Protein AF-A0A553NVB3-F1 (afdb_monomer)

Secondary structure (DSSP, 8-state):
-HHHHHHHHHHHHHTT-HHHHHHHHHTTS--TT---TT--HHHHHHHTT-HHHHHHHHHHHHHTT--TT---TTS--HHHHHHT-GGGGGGHHHHHHTT--TT---TTS--HHHHHHHTT-HHHHHHHTSSTT--TT-B-TTS-BHHHHHHHTT-HHHHHHHHHHHHHHHHHHHHS-SS-----TTTTTTSSS--S---HHHHHHHHHHHTB-TTT--B--TT--EEE-TT--EEETTS-GGG-SB-TTT--BTTTS--EE-HHHHHHHHHH--

Organism: Tigriopus californicus (NCBI:txid6832)

Solvent-accessible surface area (backbone atoms only — not comparable to full-atom values): 15508 Å² total; per-residue (Å²): 114,62,69,60,44,33,40,51,42,38,52,25,48,74,70,65,35,56,69,58,39,51,50,47,40,73,73,64,64,37,54,57,73,42,76,34,98,81,37,20,38,50,40,41,17,57,73,66,67,34,58,76,54,35,52,54,42,51,52,52,30,64,77,66,75,50,75,67,67,57,50,37,98,73,33,46,30,50,60,41,56,28,41,76,34,83,93,38,44,82,48,49,66,61,42,46,76,69,66,39,62,61,65,53,50,33,82,59,39,39,26,28,49,33,46,10,23,57,68,48,35,46,69,46,37,63,56,55,65,61,51,86,81,38,61,75,78,49,50,24,79,84,69,43,28,30,47,54,38,4,54,75,63,68,20,63,71,32,23,50,53,44,52,54,51,51,54,48,52,56,50,58,56,64,75,43,75,88,55,75,74,82,75,55,78,65,68,67,72,71,49,87,82,78,79,79,88,73,58,77,72,54,51,56,57,52,54,52,66,61,37,40,14,82,83,80,73,42,72,45,44,71,91,46,50,33,28,24,41,97,86,65,53,53,37,41,60,83,51,67,61,90,74,43,62,42,41,89,85,82,59,49,50,29,87,82,51,66,66,42,77,31,63,68,60,37,53,47,27,50,64,72,74,102

Structure (mmCIF, N/CA/C/O backbone):
data_AF-A0A553NVB3-F1
#
_entry.id   AF-A0A553NVB3-F1
#
loop_
_atom_site.group_PDB
_atom_site.id
_atom_site.type_symbol
_atom_site.label_atom_id
_atom_site.label_alt_id
_atom_site.label_comp_id
_atom_site.label_asym_id
_atom_site.label_entity_id
_atom_site.label_seq_id
_atom_site.pdbx_PDB_ins_code
_atom_site.Cartn_x
_atom_site.Cartn_y
_atom_site.Cartn_z
_atom_site.occupancy
_atom_site.B_iso_or_equiv
_atom_site.auth_seq_id
_atom_site.auth_comp_id
_atom_site.auth_asym_id
_atom_site.auth_atom_id
_atom_site.pdbx_PDB_model_num
ATOM 1 N N . MET A 1 1 ? 0.791 -5.798 -30.614 1.00 50.16 1 MET A N 1
ATOM 2 C CA . MET A 1 1 ? 2.235 -5.764 -30.282 1.00 50.16 1 MET A CA 1
ATOM 3 C C . MET A 1 1 ? 2.486 -5.313 -28.845 1.00 50.16 1 MET A C 1
ATOM 5 O O . MET A 1 1 ? 3.220 -6.011 -28.168 1.00 50.16 1 MET A O 1
ATOM 9 N N . ALA A 1 2 ? 1.857 -4.238 -28.346 1.00 54.72 2 ALA A N 1
ATOM 10 C CA . ALA A 1 2 ? 2.054 -3.773 -26.961 1.00 54.72 2 ALA A CA 1
ATOM 11 C C . ALA A 1 2 ? 1.660 -4.799 -25.869 1.00 54.72 2 ALA A C 1
ATOM 13 O O . ALA A 1 2 ? 2.363 -4.927 -24.872 1.00 54.72 2 ALA A O 1
ATOM 14 N N . GLU A 1 3 ? 0.596 -5.586 -26.080 1.00 59.25 3 GLU A N 1
ATOM 15 C CA . GLU A 1 3 ? 0.166 -6.626 -25.123 1.00 59.25 3 GLU A CA 1
ATOM 16 C C . GLU A 1 3 ? 1.209 -7.741 -24.915 1.00 59.25 3 GLU A C 1
ATOM 18 O O . GLU A 1 3 ? 1.340 -8.260 -23.812 1.00 59.25 3 GLU A O 1
ATOM 23 N N . ASP A 1 4 ? 1.989 -8.080 -25.948 1.00 77.31 4 ASP A N 1
ATOM 24 C CA . ASP A 1 4 ? 3.033 -9.115 -25.871 1.00 77.31 4 ASP A CA 1
ATOM 25 C C . ASP A 1 4 ? 4.268 -8.622 -25.091 1.00 77.31 4 ASP A C 1
ATOM 27 O O . ASP A 1 4 ? 4.905 -9.387 -24.369 1.00 77.31 4 ASP A O 1
ATOM 31 N N . GLY A 1 5 ? 4.583 -7.324 -25.177 1.00 86.38 5 GLY A N 1
ATOM 32 C CA . GLY A 1 5 ? 5.675 -6.707 -24.416 1.00 86.38 5 GLY A CA 1
ATOM 33 C C . GLY A 1 5 ? 5.400 -6.686 -22.912 1.00 86.38 5 GLY A C 1
ATOM 34 O O . GLY A 1 5 ? 6.244 -7.101 -22.115 1.00 86.38 5 GLY A O 1
ATOM 35 N N . GLN A 1 6 ? 4.189 -6.285 -22.520 1.00 89.31 6 GLN A N 1
ATOM 36 C CA . GLN A 1 6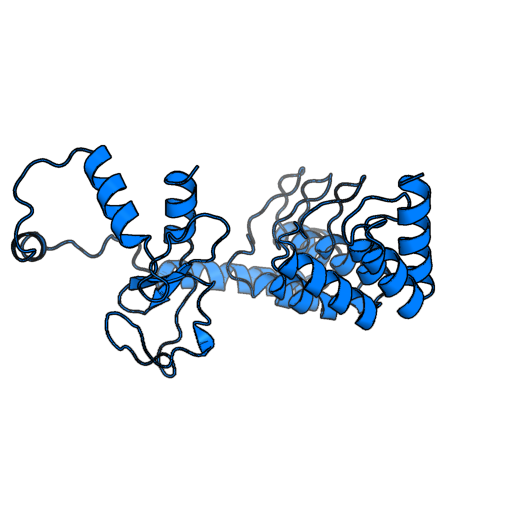 ? 3.809 -6.194 -21.111 1.00 89.31 6 GLN A CA 1
ATOM 37 C C . GLN A 1 6 ? 3.744 -7.574 -20.434 1.00 89.31 6 GLN A C 1
ATOM 39 O O . GLN A 1 6 ? 4.185 -7.732 -19.295 1.00 89.31 6 GLN A O 1
ATOM 44 N N . GLU A 1 7 ? 3.270 -8.591 -21.157 1.00 90.56 7 GLU A N 1
ATOM 45 C CA . GLU A 1 7 ? 3.267 -9.979 -20.688 1.00 90.56 7 GLU A CA 1
ATOM 46 C C . GLU A 1 7 ? 4.698 -10.503 -20.480 1.00 90.56 7 GLU A C 1
ATOM 48 O O . GLU A 1 7 ? 5.017 -11.074 -19.433 1.00 90.56 7 GLU A O 1
ATOM 53 N N . LYS A 1 8 ? 5.603 -10.234 -21.434 1.00 92.75 8 LYS A N 1
ATOM 54 C CA . LYS A 1 8 ? 7.032 -10.570 -21.313 1.00 92.75 8 LYS A CA 1
ATOM 55 C C . LYS A 1 8 ? 7.686 -9.883 -20.119 1.00 92.75 8 LYS A C 1
ATOM 57 O O . LYS A 1 8 ? 8.480 -10.519 -19.421 1.00 92.75 8 LYS A O 1
ATOM 62 N N . LEU A 1 9 ? 7.340 -8.622 -19.856 1.00 94.50 9 LEU A N 1
ATOM 63 C CA . LEU A 1 9 ? 7.810 -7.902 -18.676 1.00 94.50 9 LEU A CA 1
ATOM 64 C C . LEU A 1 9 ? 7.345 -8.602 -17.393 1.00 94.50 9 LEU A C 1
ATOM 66 O O . LEU A 1 9 ? 8.181 -8.936 -16.553 1.00 94.50 9 LEU A O 1
ATOM 70 N N . CYS A 1 10 ? 6.050 -8.895 -17.250 1.00 93.06 10 CYS A N 1
ATOM 71 C CA . CYS A 1 10 ? 5.533 -9.589 -16.068 1.00 93.06 10 CYS A CA 1
ATOM 72 C C . CYS A 1 10 ? 6.169 -10.978 -15.890 1.00 93.06 10 CYS A C 1
ATOM 74 O O . CYS A 1 10 ? 6.595 -11.318 -14.784 1.00 93.06 10 CYS A O 1
ATOM 76 N N . GLN A 1 11 ? 6.352 -11.750 -16.964 1.00 94.38 11 GLN A N 1
ATOM 77 C CA . GLN A 1 11 ? 7.032 -13.045 -16.896 1.00 94.38 11 GLN A CA 1
ATOM 78 C C . GLN A 1 11 ? 8.500 -12.918 -16.453 1.00 94.38 11 GLN A C 1
ATOM 80 O O . GLN A 1 11 ? 8.991 -13.741 -15.673 1.00 94.38 11 GLN A O 1
ATOM 85 N N . ALA A 1 12 ? 9.210 -11.874 -16.897 1.00 95.88 12 ALA A N 1
ATOM 86 C CA . ALA A 1 12 ? 10.571 -11.590 -16.448 1.00 95.88 12 ALA A CA 1
ATOM 87 C C . ALA A 1 12 ? 10.627 -11.305 -14.938 1.00 95.88 12 ALA A C 1
ATOM 89 O O . ALA A 1 12 ? 11.548 -11.768 -14.262 1.00 95.88 12 ALA A O 1
ATOM 90 N N . ILE A 1 13 ? 9.622 -10.613 -14.391 1.00 95.94 13 ILE A N 1
ATOM 91 C CA . ILE A 1 13 ? 9.497 -10.346 -12.949 1.00 95.94 13 ILE A CA 1
ATOM 92 C C . ILE A 1 13 ? 9.254 -11.639 -12.171 1.00 95.94 13 ILE A C 1
ATOM 94 O O . ILE A 1 13 ? 9.942 -11.895 -11.178 1.00 95.94 13 ILE A O 1
ATOM 98 N N . ILE A 1 14 ? 8.332 -12.485 -12.637 1.00 94.94 14 ILE A N 1
ATOM 99 C CA . ILE A 1 14 ? 8.058 -13.799 -12.030 1.00 94.94 14 ILE A CA 1
ATOM 100 C C . ILE A 1 14 ? 9.351 -14.617 -11.952 1.00 94.94 14 ILE A C 1
ATOM 102 O O . ILE A 1 14 ? 9.706 -15.124 -10.883 1.00 94.94 14 ILE A O 1
ATOM 106 N N . ASN A 1 15 ? 10.117 -14.633 -13.045 1.00 94.94 15 ASN A N 1
ATOM 107 C CA . ASN A 1 15 ? 11.401 -15.326 -13.159 1.00 94.94 15 ASN A CA 1
ATOM 108 C C . ASN A 1 15 ? 12.563 -14.610 -12.438 1.00 94.94 15 ASN A C 1
ATOM 110 O O . ASN A 1 15 ? 13.695 -15.084 -12.487 1.00 94.94 15 ASN A O 1
ATOM 114 N N . ASN A 1 16 ? 12.304 -13.480 -11.766 1.00 95.94 16 ASN A N 1
ATOM 115 C CA . ASN A 1 16 ? 13.294 -12.647 -11.076 1.00 95.94 16 ASN A CA 1
ATOM 116 C C . ASN A 1 16 ? 14.458 -12.182 -11.978 1.00 95.94 16 ASN A C 1
ATOM 118 O O . ASN A 1 16 ? 15.586 -11.989 -11.520 1.00 95.94 16 ASN A O 1
ATOM 122 N N . ASN A 1 17 ? 14.197 -12.002 -13.274 1.00 95.88 17 ASN A N 1
ATOM 123 C CA . ASN A 1 17 ? 15.194 -11.588 -14.252 1.00 95.88 17 ASN A CA 1
ATOM 124 C C . ASN A 1 17 ? 15.297 -10.057 -14.304 1.00 95.88 17 ASN A C 1
ATOM 126 O O . ASN A 1 17 ? 14.753 -9.403 -15.192 1.00 95.88 17 ASN A O 1
ATOM 130 N N . TYR A 1 18 ? 16.015 -9.489 -13.333 1.00 93.88 18 TYR A N 1
ATOM 131 C CA . TYR A 1 18 ? 16.209 -8.041 -13.208 1.00 93.88 18 TYR A CA 1
ATOM 132 C C . TYR A 1 18 ? 16.791 -7.393 -14.477 1.00 93.88 18 TYR A C 1
ATOM 134 O O . TYR A 1 18 ? 16.355 -6.313 -14.868 1.00 93.88 18 TYR A O 1
ATOM 142 N N . ALA A 1 19 ? 17.751 -8.050 -15.139 1.00 93.62 19 ALA A N 1
ATOM 143 C CA . ALA A 1 19 ? 18.387 -7.514 -16.343 1.00 93.62 19 ALA A CA 1
ATOM 144 C C . ALA A 1 19 ? 17.389 -7.373 -17.501 1.00 93.62 19 ALA A C 1
ATOM 146 O O . ALA A 1 19 ? 17.358 -6.337 -18.162 1.00 93.62 19 ALA A O 1
ATOM 147 N N . LEU A 1 20 ? 16.537 -8.383 -17.703 1.00 93.38 20 LEU A N 1
ATOM 148 C CA . LEU A 1 20 ? 15.498 -8.339 -18.728 1.00 93.38 20 LEU A CA 1
ATOM 149 C C . LEU A 1 20 ? 14.415 -7.305 -18.397 1.00 93.38 20 LEU A C 1
ATOM 151 O O . LEU A 1 20 ? 14.001 -6.569 -19.283 1.00 93.38 20 LEU A O 1
ATOM 155 N N . VAL A 1 21 ? 14.003 -7.199 -17.129 1.00 94.62 21 VAL A N 1
ATOM 156 C CA . VAL A 1 21 ? 13.056 -6.164 -16.675 1.00 94.62 21 VAL A CA 1
ATOM 157 C C . VAL A 1 21 ? 13.577 -4.765 -16.996 1.00 94.62 21 VAL A C 1
ATOM 159 O O . VAL A 1 21 ? 12.859 -3.957 -17.582 1.00 94.62 21 VAL A O 1
ATOM 162 N N . ARG A 1 22 ? 14.836 -4.490 -16.643 1.00 93.75 22 ARG A N 1
ATOM 163 C CA . ARG A 1 22 ? 15.478 -3.202 -16.902 1.00 93.75 22 ARG A CA 1
ATOM 164 C C . ARG A 1 22 ? 15.546 -2.902 -18.399 1.00 93.75 22 ARG A C 1
ATOM 166 O O . ARG A 1 22 ? 15.126 -1.830 -18.816 1.00 93.75 22 ARG A O 1
ATOM 173 N N . PHE A 1 23 ? 16.008 -3.865 -19.196 1.00 92.81 23 PHE A N 1
ATOM 174 C CA . PHE A 1 23 ? 16.094 -3.722 -20.648 1.00 92.81 23 PHE A CA 1
ATOM 175 C C . PHE A 1 23 ? 14.730 -3.401 -21.280 1.00 92.81 23 PHE A C 1
ATOM 177 O O . PHE A 1 23 ? 14.628 -2.440 -22.034 1.00 92.81 23 PHE A O 1
ATOM 184 N N . LEU A 1 24 ? 13.678 -4.154 -20.929 1.00 91.44 24 LEU A N 1
ATOM 185 C CA . LEU A 1 24 ? 12.329 -3.990 -21.492 1.00 91.44 24 LEU A CA 1
ATOM 186 C C . LEU A 1 24 ? 11.690 -2.627 -21.174 1.00 91.44 24 LEU A C 1
ATOM 188 O O . LEU A 1 24 ? 10.915 -2.109 -21.978 1.00 91.44 24 LEU A O 1
ATOM 192 N N . ILE A 1 25 ? 12.010 -2.035 -20.022 1.00 90.38 25 ILE A N 1
ATOM 193 C CA . ILE A 1 25 ? 11.527 -0.695 -19.665 1.00 90.38 25 ILE A CA 1
ATOM 194 C C . ILE A 1 25 ? 12.388 0.398 -20.315 1.00 90.38 25 ILE A C 1
ATOM 196 O O . ILE A 1 25 ? 11.847 1.393 -20.793 1.00 90.38 25 ILE A O 1
ATOM 200 N N . GLU A 1 26 ? 13.713 0.226 -20.386 1.00 88.00 26 GLU A N 1
ATOM 201 C CA . GLU A 1 26 ? 14.629 1.207 -20.995 1.00 88.00 26 GLU A CA 1
ATOM 202 C C . GLU A 1 26 ? 14.380 1.401 -22.497 1.00 88.00 26 GLU A C 1
ATOM 204 O O . GLU A 1 26 ? 14.473 2.527 -22.988 1.00 88.00 26 GLU A O 1
ATOM 209 N N . VAL A 1 27 ? 13.981 0.346 -23.220 1.00 87.06 27 VAL A N 1
ATOM 210 C CA . VAL A 1 27 ? 13.554 0.459 -24.629 1.00 87.06 27 VAL A CA 1
ATOM 211 C C . VAL A 1 27 ? 12.200 1.173 -24.799 1.00 87.06 27 VAL A C 1
ATOM 213 O O . VAL A 1 27 ? 11.747 1.366 -25.923 1.00 87.06 27 VAL A O 1
ATOM 216 N N . LYS A 1 28 ? 11.567 1.607 -23.694 1.00 75.69 28 LYS A N 1
ATOM 217 C CA . LYS A 1 28 ? 10.269 2.306 -23.614 1.00 75.69 28 LYS A CA 1
ATOM 218 C C . LYS A 1 28 ? 9.089 1.557 -24.239 1.00 75.69 28 LYS A C 1
ATOM 220 O O . LYS A 1 28 ? 8.056 2.159 -24.522 1.00 75.69 28 LYS A O 1
ATOM 225 N N . GLU A 1 29 ? 9.209 0.247 -24.421 1.00 78.19 29 GLU A N 1
ATOM 226 C CA . GLU A 1 29 ? 8.123 -0.588 -24.945 1.00 78.19 29 GLU A CA 1
ATOM 227 C C . GLU A 1 29 ? 7.124 -1.002 -23.855 1.00 78.19 29 GLU A C 1
ATOM 229 O O . GLU A 1 29 ? 5.981 -1.332 -24.167 1.00 78.19 29 GLU A O 1
ATOM 234 N N . CYS A 1 30 ? 7.537 -0.975 -22.583 1.00 85.44 30 CYS A N 1
ATOM 235 C CA . CYS A 1 30 ? 6.737 -1.438 -21.449 1.00 85.44 30 CYS A CA 1
ATOM 236 C C . CYS A 1 30 ? 6.647 -0.380 -20.338 1.00 85.44 30 CYS A C 1
ATOM 238 O O . CYS A 1 30 ? 7.590 0.374 -20.098 1.00 85.44 30 CYS A O 1
ATOM 240 N N . SER A 1 31 ? 5.524 -0.360 -19.616 1.00 88.50 31 SER A N 1
ATOM 241 C CA . SER A 1 31 ? 5.282 0.557 -18.488 1.00 88.50 31 SER A CA 1
ATOM 242 C C . SER A 1 31 ? 5.339 -0.194 -17.156 1.00 88.50 31 SER A C 1
ATOM 244 O O . SER A 1 31 ? 4.791 -1.292 -17.088 1.00 88.50 31 SER A O 1
ATOM 246 N N . PRO A 1 32 ? 5.899 0.365 -16.064 1.00 86.06 32 PRO A N 1
ATOM 247 C CA . PRO A 1 32 ? 5.912 -0.297 -14.753 1.00 86.06 32 PRO A CA 1
ATOM 248 C C . PRO A 1 32 ? 4.504 -0.546 -14.177 1.00 86.06 32 PRO A C 1
ATOM 250 O O . PRO A 1 32 ? 4.330 -1.433 -13.345 1.00 86.06 32 PRO A O 1
ATOM 253 N N . ILE A 1 33 ? 3.494 0.193 -14.647 1.00 86.88 33 ILE A N 1
ATOM 254 C CA . ILE A 1 33 ? 2.085 0.071 -14.231 1.00 86.88 33 ILE A CA 1
ATOM 255 C C . ILE A 1 33 ? 1.163 -0.402 -15.363 1.00 86.88 33 ILE A C 1
ATOM 257 O O . ILE A 1 33 ? -0.045 -0.480 -15.182 1.00 86.88 33 ILE A O 1
ATOM 261 N N . GLY A 1 34 ? 1.709 -0.727 -16.539 1.00 87.00 34 GLY A N 1
ATOM 262 C CA . GLY A 1 34 ? 0.898 -1.157 -17.679 1.00 87.00 34 GLY A CA 1
ATOM 263 C C . GLY A 1 34 ? 0.125 -2.452 -17.375 1.00 87.00 34 GLY A C 1
ATOM 264 O O . GLY A 1 34 ? 0.713 -3.383 -16.814 1.00 87.00 34 GLY A O 1
ATOM 265 N N . PRO A 1 35 ? -1.167 -2.551 -17.729 1.00 84.25 35 PRO A N 1
ATOM 266 C CA . PRO A 1 35 ? -1.957 -3.748 -17.462 1.00 84.25 35 PRO A CA 1
ATOM 267 C C . PRO A 1 35 ? -1.501 -4.929 -18.334 1.00 84.25 35 PRO A C 1
ATOM 269 O O . PRO A 1 35 ? -1.218 -4.767 -19.519 1.00 84.25 35 PRO A O 1
ATOM 272 N N . SER A 1 36 ? -1.469 -6.130 -17.753 1.00 86.06 36 SER A N 1
ATOM 273 C CA . SER A 1 36 ? -1.289 -7.408 -18.459 1.00 86.06 36 SER A CA 1
ATOM 274 C C . SER A 1 36 ? -2.288 -8.439 -17.935 1.00 86.06 36 SER A C 1
ATOM 276 O O . SER A 1 36 ? -2.969 -8.190 -16.935 1.00 86.06 36 SER A O 1
ATOM 278 N N . LYS A 1 37 ? -2.347 -9.625 -18.553 1.00 83.75 37 LYS A N 1
ATOM 279 C CA . LYS A 1 37 ? -3.181 -10.727 -18.041 1.00 83.75 37 LYS A CA 1
ATOM 280 C C . LYS A 1 37 ? -2.706 -11.221 -16.672 1.00 83.75 37 LYS A C 1
ATOM 282 O O . LYS A 1 37 ? -3.505 -11.747 -15.906 1.00 83.75 37 LYS A O 1
ATOM 287 N N . LEU A 1 38 ? -1.427 -11.016 -16.357 1.00 82.94 38 LEU A N 1
ATOM 288 C CA . LEU A 1 38 ? -0.807 -11.354 -15.074 1.00 82.94 38 LEU A CA 1
ATOM 289 C C . LEU A 1 38 ? -0.954 -10.242 -14.017 1.00 82.94 38 LEU A C 1
ATOM 291 O O . LEU A 1 38 ? -0.468 -10.400 -12.900 1.00 82.94 38 LEU A O 1
ATOM 295 N N . GLY A 1 39 ? -1.595 -9.117 -14.356 1.00 84.38 39 GLY A N 1
ATOM 296 C CA . GLY A 1 39 ? -1.645 -7.900 -13.541 1.00 84.38 39 GLY A CA 1
ATOM 297 C C . GLY A 1 39 ? -0.606 -6.858 -13.969 1.00 84.38 39 GLY A C 1
ATOM 298 O O . GLY A 1 39 ? 0.087 -7.019 -14.975 1.00 84.38 39 GLY A O 1
ATOM 299 N N . THR A 1 40 ? -0.500 -5.750 -13.239 1.00 88.75 40 THR A N 1
ATOM 300 C CA . THR A 1 40 ? 0.539 -4.740 -13.508 1.00 88.75 40 THR A CA 1
ATOM 301 C C . THR A 1 40 ? 1.917 -5.245 -13.045 1.00 88.75 40 THR A C 1
ATOM 303 O O . THR A 1 40 ? 1.991 -6.021 -12.090 1.00 88.75 40 THR A O 1
ATOM 306 N N . PRO A 1 41 ? 3.037 -4.824 -13.658 1.00 91.38 41 PRO A N 1
ATOM 307 C CA . PRO A 1 41 ? 4.373 -5.264 -13.250 1.00 91.38 41 PRO A CA 1
ATOM 308 C C . PRO A 1 41 ? 4.670 -5.026 -11.768 1.00 91.38 41 PRO A C 1
ATOM 310 O O . PRO A 1 41 ? 5.263 -5.886 -11.117 1.00 91.38 41 PRO A O 1
ATOM 313 N N . VAL A 1 42 ? 4.214 -3.900 -11.207 1.00 92.06 42 VAL A N 1
ATOM 314 C CA . VAL A 1 42 ? 4.347 -3.629 -9.766 1.00 92.06 42 VAL A CA 1
ATOM 315 C C . VAL A 1 42 ? 3.505 -4.602 -8.939 1.00 92.06 42 VAL A C 1
ATOM 317 O O . VAL A 1 42 ? 4.030 -5.176 -7.984 1.00 92.06 42 VAL A O 1
ATOM 320 N N . ASN A 1 43 ? 2.257 -4.882 -9.339 1.00 89.88 43 ASN A N 1
ATOM 321 C CA . ASN A 1 43 ? 1.424 -5.905 -8.696 1.00 89.88 43 ASN A CA 1
ATOM 322 C C . ASN A 1 43 ? 2.119 -7.276 -8.713 1.00 89.88 43 ASN A C 1
ATOM 324 O O . ASN A 1 43 ? 2.194 -7.943 -7.680 1.00 89.88 43 ASN A O 1
ATOM 328 N N . VAL A 1 44 ? 2.693 -7.679 -9.851 1.00 91.25 44 VAL A N 1
ATOM 329 C CA . VAL A 1 44 ? 3.422 -8.948 -9.998 1.00 91.25 44 VAL A CA 1
ATOM 330 C C . VAL A 1 44 ? 4.674 -8.979 -9.118 1.00 91.25 44 VAL A C 1
ATOM 332 O O . VAL A 1 44 ? 4.937 -9.996 -8.468 1.00 91.25 44 VAL A O 1
ATOM 335 N N . ALA A 1 45 ? 5.427 -7.878 -9.043 1.00 93.00 45 ALA A N 1
ATOM 336 C CA . ALA A 1 45 ? 6.610 -7.766 -8.192 1.00 93.00 45 ALA A CA 1
ATOM 337 C C . ALA A 1 45 ? 6.253 -7.883 -6.702 1.00 93.00 45 ALA A C 1
ATOM 339 O O . ALA A 1 45 ? 6.926 -8.618 -5.974 1.00 93.00 45 ALA A O 1
ATOM 340 N N . CYS A 1 46 ? 5.165 -7.238 -6.267 1.00 91.12 46 CYS A N 1
ATOM 341 C CA . CYS A 1 46 ? 4.593 -7.389 -4.929 1.00 91.12 46 CYS A CA 1
ATOM 342 C C . CYS A 1 46 ? 4.158 -8.839 -4.677 1.00 91.12 46 CYS A C 1
ATOM 344 O O . CYS A 1 46 ? 4.589 -9.461 -3.705 1.00 91.12 46 CYS A O 1
ATOM 346 N N . ALA A 1 47 ? 3.374 -9.421 -5.589 1.00 89.19 47 ALA A N 1
ATOM 347 C CA . ALA A 1 47 ? 2.857 -10.782 -5.485 1.00 89.19 47 ALA A CA 1
ATOM 348 C C . ALA A 1 47 ? 3.959 -11.856 -5.429 1.00 89.19 47 ALA A C 1
ATOM 350 O O . ALA A 1 47 ? 3.741 -12.912 -4.840 1.00 89.19 47 ALA A O 1
ATOM 351 N N . HIS A 1 48 ? 5.152 -11.590 -5.962 1.00 89.19 48 HIS A N 1
ATOM 352 C CA . HIS A 1 48 ? 6.289 -12.520 -5.934 1.00 89.19 48 HIS A CA 1
ATOM 353 C C . HIS A 1 48 ? 7.418 -12.090 -4.980 1.00 89.19 48 HIS A C 1
ATOM 355 O O . HIS A 1 48 ? 8.477 -12.720 -4.964 1.00 89.19 48 HIS A O 1
ATOM 361 N N . GLY A 1 49 ? 7.227 -11.019 -4.198 1.00 87.62 49 GLY A N 1
ATOM 362 C CA . GLY A 1 49 ? 8.220 -10.524 -3.237 1.00 87.62 49 GLY A CA 1
ATOM 363 C C . GLY A 1 49 ? 9.550 -10.106 -3.878 1.00 87.62 49 GLY A C 1
ATOM 364 O O . GLY A 1 49 ? 10.613 -10.247 -3.272 1.00 87.62 49 GLY A O 1
ATOM 365 N N . ARG A 1 50 ? 9.531 -9.634 -5.130 1.00 92.12 50 ARG A N 1
ATOM 366 C CA . ARG A 1 50 ? 10.742 -9.322 -5.908 1.00 92.12 50 ARG A CA 1
ATOM 367 C C . ARG A 1 50 ? 11.292 -7.946 -5.553 1.00 92.12 50 ARG A C 1
ATOM 369 O O . ARG A 1 50 ? 11.252 -7.038 -6.368 1.00 92.12 50 ARG A O 1
ATOM 376 N N . ILE A 1 51 ? 11.840 -7.788 -4.351 1.00 88.88 51 ILE A N 1
ATOM 377 C CA . ILE A 1 51 ? 12.190 -6.472 -3.788 1.00 88.88 51 ILE A CA 1
ATOM 378 C C . ILE A 1 51 ? 13.125 -5.616 -4.648 1.00 88.88 51 ILE A C 1
ATOM 380 O O . ILE A 1 51 ? 12.891 -4.424 -4.805 1.00 88.88 51 ILE A O 1
ATOM 384 N N . ARG A 1 52 ? 14.163 -6.212 -5.252 1.00 89.88 52 ARG A N 1
ATOM 385 C CA . ARG A 1 52 ? 15.102 -5.468 -6.114 1.00 89.88 52 ARG A CA 1
ATOM 386 C C . ARG A 1 52 ? 14.405 -4.905 -7.348 1.00 89.88 52 ARG A C 1
ATOM 388 O O . ARG A 1 52 ? 14.704 -3.795 -7.768 1.00 89.88 52 ARG A O 1
ATOM 395 N N . ILE A 1 53 ? 13.490 -5.687 -7.915 1.00 93.00 53 ILE A N 1
ATOM 396 C CA . ILE A 1 53 ? 12.679 -5.280 -9.058 1.00 93.00 53 ILE A CA 1
ATOM 397 C C . ILE A 1 53 ? 11.626 -4.268 -8.605 1.00 93.00 53 ILE A C 1
ATOM 399 O O . ILE A 1 53 ? 11.496 -3.228 -9.232 1.00 93.00 53 ILE A O 1
ATOM 403 N N . LEU A 1 54 ? 10.931 -4.530 -7.497 1.00 92.56 54 LEU A N 1
ATOM 404 C CA . LEU A 1 54 ? 9.922 -3.638 -6.937 1.00 92.56 54 LEU A CA 1
ATOM 405 C C . LEU A 1 54 ? 10.494 -2.241 -6.693 1.00 92.56 54 LEU A C 1
ATOM 407 O O . LEU A 1 54 ? 9.925 -1.281 -7.186 1.00 92.56 54 LEU A O 1
ATOM 411 N N . ASN A 1 55 ? 11.639 -2.127 -6.015 1.00 88.38 55 ASN A N 1
ATOM 412 C CA . ASN A 1 55 ? 12.276 -0.831 -5.767 1.00 88.38 55 ASN A CA 1
ATOM 413 C C . ASN A 1 55 ? 12.581 -0.092 -7.072 1.00 88.38 55 ASN A C 1
ATOM 415 O O . ASN A 1 55 ? 12.221 1.068 -7.203 1.00 88.38 55 ASN A O 1
ATOM 419 N N . TYR A 1 56 ? 13.138 -0.785 -8.066 1.00 90.31 56 TYR A N 1
ATOM 420 C CA . TYR A 1 56 ? 13.385 -0.191 -9.378 1.00 90.31 56 TYR A CA 1
ATOM 421 C C . TYR A 1 56 ? 12.096 0.313 -10.053 1.00 90.31 56 TYR A C 1
ATOM 423 O O . TYR A 1 56 ? 12.078 1.411 -10.603 1.00 90.31 56 TYR A O 1
ATOM 431 N N . LEU A 1 57 ? 11.003 -0.454 -9.990 1.00 91.88 57 LEU A N 1
ATOM 432 C CA . LEU A 1 57 ? 9.711 -0.036 -10.545 1.00 91.88 57 LEU A CA 1
ATOM 433 C C . LEU A 1 57 ? 9.115 1.156 -9.780 1.00 91.88 57 LEU A C 1
ATOM 435 O O . LEU A 1 57 ? 8.577 2.064 -10.406 1.00 91.88 57 LEU A O 1
ATOM 439 N N . LEU A 1 58 ? 9.224 1.171 -8.450 1.00 86.25 58 LEU A N 1
ATOM 440 C CA . LEU A 1 58 ? 8.739 2.260 -7.599 1.00 86.25 58 LEU A CA 1
ATOM 441 C C . LEU A 1 58 ? 9.505 3.568 -7.839 1.00 86.25 58 LEU A C 1
ATOM 443 O O . LEU A 1 58 ? 8.887 4.630 -7.913 1.00 86.25 58 LEU A O 1
ATOM 447 N N . ASP A 1 59 ? 10.823 3.491 -8.025 1.00 87.06 59 ASP A N 1
ATOM 448 C CA . ASP A 1 59 ? 11.654 4.650 -8.365 1.00 87.06 59 ASP A CA 1
ATOM 449 C C . ASP A 1 59 ? 11.228 5.233 -9.724 1.00 87.06 59 ASP A C 1
ATOM 451 O O . ASP A 1 59 ? 11.023 6.438 -9.864 1.00 87.06 59 ASP A O 1
ATOM 455 N N . LEU A 1 60 ? 10.997 4.375 -10.725 1.00 86.25 60 LEU A N 1
ATOM 456 C CA . LEU A 1 60 ? 10.491 4.802 -12.032 1.00 86.25 60 LEU A CA 1
ATOM 457 C C . LEU A 1 60 ? 9.100 5.437 -11.960 1.00 86.25 60 LEU A C 1
ATOM 459 O O . LEU A 1 60 ? 8.828 6.382 -12.699 1.00 86.25 60 LEU A O 1
ATOM 463 N N . ILE A 1 61 ? 8.217 4.919 -11.105 1.00 85.00 61 ILE A N 1
ATOM 464 C CA . ILE A 1 61 ? 6.878 5.477 -10.895 1.00 85.00 61 ILE A CA 1
ATOM 465 C C . ILE A 1 61 ? 6.974 6.888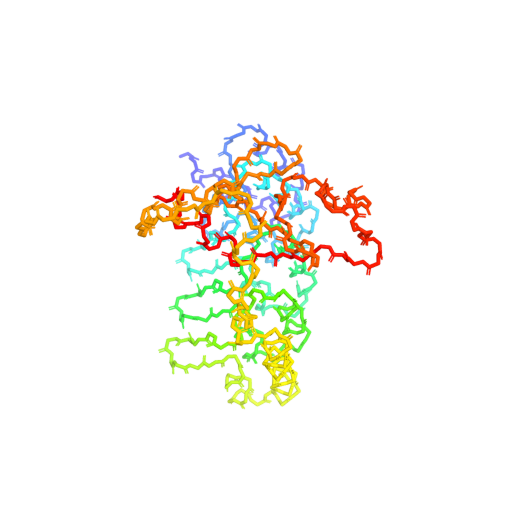 -10.325 1.00 85.00 61 ILE A C 1
ATOM 467 O O . ILE A 1 61 ? 6.353 7.799 -10.870 1.00 85.00 61 ILE A O 1
ATOM 471 N N . ALA A 1 62 ? 7.793 7.075 -9.288 1.00 79.69 62 ALA A N 1
ATOM 472 C CA . ALA A 1 62 ? 8.000 8.375 -8.663 1.00 79.69 62 ALA A CA 1
ATOM 473 C C . ALA A 1 62 ? 8.598 9.391 -9.652 1.00 79.69 62 ALA A C 1
ATOM 475 O O . ALA A 1 62 ? 8.085 10.501 -9.784 1.00 79.69 62 ALA A O 1
ATOM 476 N N . HIS A 1 63 ? 9.630 8.999 -10.407 1.00 80.12 63 HIS A N 1
ATOM 477 C CA . HIS A 1 63 ? 10.305 9.889 -11.358 1.00 80.12 63 HIS A CA 1
ATOM 478 C C . HIS A 1 63 ? 9.458 10.277 -12.574 1.00 80.12 63 HIS A C 1
ATOM 480 O O . HIS A 1 63 ? 9.656 11.357 -13.123 1.00 80.12 63 HIS A O 1
ATOM 486 N N . ASN A 1 64 ? 8.529 9.419 -13.002 1.00 74.06 64 ASN A N 1
ATOM 487 C CA . ASN A 1 64 ? 7.666 9.680 -14.158 1.00 74.06 64 ASN A CA 1
ATOM 488 C C . ASN A 1 64 ? 6.248 10.128 -13.760 1.00 74.06 64 ASN A C 1
ATOM 490 O O . ASN A 1 64 ? 5.355 10.121 -14.606 1.00 74.06 64 ASN A O 1
ATOM 494 N N . SER A 1 65 ? 6.029 10.478 -12.485 1.00 74.19 65 SER A N 1
ATOM 495 C CA . SER A 1 65 ? 4.729 10.906 -11.942 1.00 74.19 65 SER A CA 1
ATOM 496 C C . SER A 1 65 ? 3.582 9.939 -12.272 1.00 74.19 65 SER A C 1
ATOM 498 O O . SER A 1 65 ? 2.461 10.346 -12.575 1.00 74.19 65 SER A O 1
ATOM 500 N N . LEU A 1 66 ? 3.873 8.637 -12.240 1.00 80.00 66 LEU A N 1
ATOM 501 C CA . LEU A 1 66 ? 2.896 7.588 -12.510 1.00 80.00 66 LEU A CA 1
ATOM 502 C C . LEU A 1 66 ? 2.061 7.301 -11.256 1.00 80.00 66 LEU A C 1
ATOM 504 O O . LEU A 1 66 ? 2.543 7.397 -10.130 1.00 80.00 66 LEU A O 1
ATOM 508 N N . ASN A 1 67 ? 0.803 6.906 -11.448 1.00 80.38 67 ASN A N 1
ATOM 509 C CA . ASN A 1 67 ? -0.097 6.613 -10.337 1.00 80.38 67 ASN A CA 1
ATOM 510 C C . ASN A 1 67 ? 0.041 5.149 -9.874 1.00 80.38 67 ASN A C 1
ATOM 512 O O . ASN A 1 67 ? -0.435 4.238 -10.552 1.00 80.38 67 ASN A O 1
ATOM 516 N N . ILE A 1 68 ? 0.649 4.926 -8.703 1.00 83.62 68 ILE A N 1
ATOM 517 C CA . ILE A 1 68 ? 0.789 3.600 -8.065 1.00 83.62 68 ILE A CA 1
ATOM 518 C C . ILE A 1 68 ? -0.553 2.984 -7.633 1.00 83.62 68 ILE A C 1
ATOM 520 O O . ILE A 1 68 ? -0.658 1.768 -7.483 1.00 83.62 68 ILE A O 1
ATOM 524 N N . ASN A 1 69 ? -1.589 3.808 -7.464 1.00 83.69 69 ASN A N 1
ATOM 525 C CA . ASN A 1 69 ? -2.911 3.385 -6.998 1.00 83.69 69 ASN A CA 1
ATOM 526 C C . ASN A 1 69 ? -3.797 2.842 -8.120 1.00 83.69 69 ASN A C 1
ATOM 528 O O . ASN A 1 69 ? -4.972 2.559 -7.891 1.00 83.69 69 ASN A O 1
ATOM 532 N N . GLN A 1 70 ? -3.254 2.689 -9.332 1.00 77.56 70 GLN A N 1
ATOM 533 C CA . GLN A 1 70 ? -3.952 1.975 -10.388 1.00 77.56 70 GLN A CA 1
ATOM 534 C C . GLN A 1 70 ? -4.262 0.550 -9.939 1.00 77.56 70 GLN A C 1
ATOM 536 O O . GLN A 1 70 ? -3.399 -0.195 -9.469 1.00 77.56 70 GLN A O 1
ATOM 541 N N . VAL A 1 71 ? -5.526 0.192 -10.099 1.00 79.12 71 VAL A N 1
ATOM 542 C CA . VAL A 1 71 ? -6.028 -1.135 -9.797 1.00 79.12 71 VAL A CA 1
ATOM 543 C C . VAL A 1 71 ? -6.003 -2.007 -11.047 1.00 79.12 71 VAL A C 1
ATOM 545 O O . VAL A 1 71 ? -6.091 -1.508 -12.170 1.00 79.12 71 VAL A O 1
ATOM 548 N N . ASP A 1 72 ? -5.848 -3.314 -10.860 1.00 75.19 72 ASP A N 1
ATOM 549 C CA . ASP A 1 72 ? -5.953 -4.267 -11.961 1.00 75.19 72 ASP A CA 1
ATOM 550 C C . ASP A 1 72 ? -7.410 -4.475 -12.413 1.00 75.19 72 ASP A C 1
ATOM 552 O O . ASP A 1 72 ? -8.337 -3.805 -11.952 1.00 75.19 72 ASP A O 1
ATOM 556 N N . LEU A 1 73 ? -7.620 -5.417 -13.340 1.00 71.75 73 LEU A N 1
ATOM 557 C CA . LEU A 1 73 ? -8.953 -5.735 -13.851 1.00 71.75 73 LEU A CA 1
ATOM 558 C C . LEU A 1 73 ? -9.920 -6.128 -12.728 1.00 71.75 73 LEU A C 1
ATOM 560 O O . LEU A 1 73 ? -11.097 -5.807 -12.828 1.00 71.75 73 LEU A O 1
ATOM 564 N N . GLU A 1 74 ? -9.436 -6.738 -11.644 1.00 71.25 74 GLU A N 1
ATOM 565 C CA . GLU A 1 74 ? -10.212 -7.148 -10.470 1.00 71.25 74 GLU A CA 1
ATOM 566 C C . GLU A 1 74 ? -10.355 -6.028 -9.420 1.00 71.25 74 GLU A C 1
ATOM 568 O O . GLU A 1 74 ? -10.713 -6.290 -8.274 1.00 71.25 74 GLU A O 1
ATOM 573 N N . HIS A 1 75 ? -10.080 -4.775 -9.801 1.00 82.94 75 HIS A N 1
ATOM 574 C CA . HIS A 1 75 ? -9.952 -3.612 -8.917 1.00 82.94 75 HIS A CA 1
ATOM 575 C C . HIS A 1 75 ? -8.994 -3.833 -7.734 1.00 82.94 75 HIS A C 1
ATOM 577 O O . HIS A 1 75 ? -9.136 -3.232 -6.673 1.00 82.94 75 HIS A O 1
ATOM 583 N N . THR A 1 76 ? -7.969 -4.664 -7.910 1.00 83.88 76 THR A N 1
ATOM 584 C CA . THR A 1 76 ? -7.004 -4.953 -6.851 1.00 83.88 76 THR A CA 1
ATOM 585 C C . THR A 1 76 ? -5.765 -4.065 -6.995 1.00 83.88 76 THR A C 1
ATOM 587 O O . THR A 1 76 ? -5.131 -3.992 -8.050 1.00 83.88 76 THR A O 1
ATOM 590 N N . SER A 1 77 ? -5.401 -3.380 -5.909 1.00 88.81 77 SER A N 1
ATOM 591 C CA . SER A 1 77 ? -4.196 -2.537 -5.826 1.00 88.81 77 SER A CA 1
ATOM 592 C C . SER A 1 77 ? -2.988 -3.316 -5.290 1.00 88.81 77 SER A C 1
ATOM 594 O O . SER A 1 77 ? -3.131 -4.391 -4.697 1.00 88.81 77 SER A O 1
ATOM 596 N N . CYS A 1 78 ? -1.787 -2.738 -5.405 1.00 89.12 78 CYS A N 1
ATOM 597 C CA . CYS A 1 78 ? -0.574 -3.280 -4.781 1.00 89.12 78 CYS A CA 1
ATOM 598 C C . CYS A 1 78 ? -0.750 -3.552 -3.278 1.00 89.12 78 CYS A C 1
ATOM 600 O O . CYS A 1 78 ? -0.332 -4.603 -2.786 1.00 89.12 78 CYS A O 1
ATOM 602 N N . LEU A 1 79 ? -1.380 -2.621 -2.548 1.00 92.75 79 LEU A N 1
ATOM 603 C CA . LEU A 1 79 ? -1.598 -2.762 -1.108 1.00 92.75 79 LEU A CA 1
ATOM 604 C C . LEU A 1 79 ? -2.562 -3.908 -0.793 1.00 92.75 79 LEU A C 1
ATOM 606 O O . LEU A 1 79 ? -2.282 -4.681 0.123 1.00 92.75 79 LEU A O 1
ATOM 610 N N . HIS A 1 80 ? -3.629 -4.088 -1.577 1.00 92.81 80 HIS A N 1
ATOM 611 C CA . HIS A 1 80 ? -4.516 -5.243 -1.428 1.00 92.81 80 HIS A CA 1
ATOM 612 C C . HIS A 1 80 ? -3.749 -6.565 -1.586 1.00 92.81 80 HIS A C 1
ATOM 614 O O . HIS A 1 80 ? -3.827 -7.428 -0.711 1.00 92.81 80 HIS A O 1
ATOM 620 N N . LEU A 1 81 ? -2.936 -6.703 -2.642 1.00 90.56 81 LEU A N 1
ATOM 621 C CA . LEU A 1 81 ? -2.157 -7.923 -2.903 1.00 90.56 81 LEU A CA 1
ATOM 622 C C . LEU A 1 81 ? -1.189 -8.268 -1.773 1.00 90.56 81 LEU A C 1
ATOM 624 O O . LEU A 1 81 ? -1.039 -9.437 -1.408 1.00 90.56 81 LEU A O 1
ATOM 628 N N . VAL A 1 82 ? -0.529 -7.258 -1.209 1.00 92.00 82 VAL A N 1
ATOM 629 C CA . VAL A 1 82 ? 0.362 -7.456 -0.065 1.00 92.00 82 VAL A CA 1
ATOM 630 C C . VAL A 1 82 ? -0.428 -7.898 1.171 1.00 92.00 82 VAL A C 1
ATOM 632 O O . VAL A 1 82 ? 0.000 -8.819 1.866 1.00 92.00 82 VAL A O 1
ATOM 635 N N . CYS A 1 83 ? -1.609 -7.324 1.407 1.00 93.75 83 CYS A N 1
ATOM 636 C CA . CYS A 1 83 ? -2.470 -7.669 2.542 1.00 93.75 83 CYS A CA 1
ATOM 637 C C . CYS A 1 83 ? -3.116 -9.060 2.427 1.00 93.75 83 CYS A C 1
ATOM 639 O O . CYS A 1 83 ? -3.501 -9.649 3.436 1.00 93.75 83 CYS A O 1
ATOM 641 N N . LEU A 1 84 ? -3.174 -9.648 1.229 1.00 91.19 84 LEU A N 1
ATOM 642 C CA . LEU A 1 84 ? -3.591 -11.043 1.050 1.00 91.19 84 LEU A CA 1
ATOM 643 C C . LEU A 1 84 ? -2.559 -12.052 1.598 1.00 91.19 84 LEU A C 1
ATOM 645 O O . LEU A 1 84 ? -2.892 -13.220 1.812 1.00 91.19 84 LEU A O 1
ATOM 649 N N . SER A 1 85 ? -1.318 -11.639 1.877 1.00 86.25 85 SER A N 1
ATOM 650 C CA . SER A 1 85 ? -0.203 -12.548 2.171 1.00 86.25 85 SER A CA 1
ATOM 651 C C . SER A 1 85 ? 0.605 -12.129 3.403 1.00 86.25 85 SER A C 1
ATOM 653 O O . SER A 1 85 ? 1.300 -11.116 3.381 1.00 86.25 85 SER A O 1
ATOM 655 N N . MET A 1 86 ? 0.632 -12.977 4.440 1.00 83.25 86 MET A N 1
ATOM 656 C CA . MET A 1 86 ? 1.404 -12.734 5.675 1.00 83.25 86 MET A CA 1
ATOM 657 C C . MET A 1 86 ? 2.882 -12.417 5.425 1.00 83.25 86 MET A C 1
ATOM 659 O O . MET A 1 86 ? 3.434 -11.488 6.007 1.00 83.25 86 MET A O 1
ATOM 663 N N . GLU A 1 87 ? 3.516 -13.154 4.516 1.00 87.50 87 GLU A N 1
ATOM 664 C CA . GLU A 1 87 ? 4.955 -13.056 4.243 1.00 87.50 87 GLU A CA 1
ATOM 665 C C . GLU A 1 87 ? 5.380 -11.739 3.581 1.00 87.50 87 GLU A C 1
ATOM 667 O O . GLU A 1 87 ? 6.570 -11.451 3.483 1.00 87.50 87 GLU A O 1
ATOM 672 N N . LYS A 1 88 ? 4.424 -10.938 3.098 1.00 88.31 88 LYS A N 1
ATOM 673 C CA . LYS A 1 88 ? 4.692 -9.748 2.281 1.00 88.31 88 LYS A CA 1
ATOM 674 C C . LYS A 1 88 ? 4.397 -8.446 3.007 1.00 88.31 88 LYS A C 1
ATOM 676 O O . LYS A 1 88 ? 4.705 -7.390 2.469 1.00 88.31 88 LYS A O 1
ATOM 681 N N . LEU A 1 89 ? 3.860 -8.498 4.229 1.00 89.00 89 LEU A N 1
ATOM 682 C CA . LEU A 1 89 ? 3.465 -7.312 5.003 1.00 89.00 89 LEU A CA 1
ATOM 683 C C . LEU A 1 89 ? 4.601 -6.292 5.189 1.00 89.00 89 LEU A C 1
ATOM 685 O O . LEU A 1 89 ? 4.347 -5.099 5.322 1.00 89.00 89 LEU A O 1
ATOM 689 N N . TRP A 1 90 ? 5.858 -6.736 5.146 1.00 86.56 90 TRP A N 1
ATOM 690 C CA . TRP A 1 90 ? 7.039 -5.872 5.201 1.00 86.56 90 TRP A CA 1
ATOM 691 C C . TRP A 1 90 ? 7.207 -4.954 3.975 1.00 86.56 90 TRP A C 1
ATOM 693 O O . TRP A 1 90 ? 7.989 -4.010 4.038 1.00 86.56 90 TRP A O 1
ATOM 703 N N . LEU A 1 91 ? 6.473 -5.190 2.881 1.00 86.50 91 LEU A N 1
ATOM 704 C CA . LEU A 1 91 ? 6.422 -4.308 1.711 1.00 86.50 91 LEU A CA 1
ATOM 705 C C . LEU A 1 91 ? 5.493 -3.103 1.915 1.00 86.50 91 LEU A C 1
ATOM 707 O O . LEU A 1 91 ? 5.641 -2.112 1.206 1.00 86.50 91 LEU A O 1
ATOM 711 N N . ILE A 1 92 ? 4.558 -3.162 2.873 1.00 90.19 92 ILE A N 1
ATOM 712 C CA . ILE A 1 92 ? 3.571 -2.095 3.104 1.00 90.19 92 ILE A CA 1
ATOM 713 C C . ILE A 1 92 ? 4.246 -0.735 3.355 1.00 90.19 92 ILE A C 1
ATOM 715 O O . ILE A 1 92 ? 3.886 0.206 2.653 1.00 90.19 92 ILE A O 1
ATOM 719 N N . PRO A 1 93 ? 5.236 -0.594 4.266 1.00 85.81 93 PRO A N 1
ATOM 720 C CA . PRO A 1 93 ? 5.889 0.696 4.496 1.00 85.81 93 PRO A CA 1
ATOM 721 C C . PRO A 1 93 ? 6.496 1.272 3.216 1.00 85.81 93 PRO A C 1
ATOM 723 O O . PRO A 1 93 ? 6.301 2.443 2.918 1.00 85.81 93 PRO A O 1
ATOM 726 N N . ARG A 1 94 ? 7.145 0.421 2.412 1.00 82.94 94 ARG A N 1
ATOM 727 C CA . ARG A 1 94 ? 7.771 0.823 1.150 1.00 82.94 94 ARG A CA 1
ATOM 728 C C . ARG A 1 94 ? 6.744 1.308 0.127 1.00 82.94 94 ARG A C 1
ATOM 730 O O . ARG A 1 94 ? 6.994 2.275 -0.575 1.00 82.94 94 ARG A O 1
ATOM 737 N N . LEU A 1 95 ? 5.588 0.655 0.032 1.00 86.94 95 LEU A N 1
ATOM 738 C CA . LEU A 1 95 ? 4.516 1.097 -0.864 1.00 86.94 95 LEU A CA 1
ATOM 739 C C . LEU A 1 95 ? 3.924 2.440 -0.410 1.00 86.94 95 LEU A C 1
ATOM 741 O O . LEU A 1 95 ? 3.713 3.320 -1.241 1.00 86.94 95 LEU A O 1
ATOM 745 N N . LEU A 1 96 ? 3.709 2.616 0.897 1.00 85.44 96 LEU A N 1
ATOM 746 C CA . LEU A 1 96 ? 3.201 3.865 1.475 1.00 85.44 96 LEU A CA 1
ATOM 747 C C . LEU A 1 96 ? 4.184 5.033 1.278 1.00 85.44 96 LEU A C 1
ATOM 749 O O . LEU A 1 96 ? 3.761 6.124 0.912 1.00 85.44 96 LEU A O 1
ATOM 753 N N . GLU A 1 97 ? 5.493 4.801 1.444 1.00 84.31 97 GLU A N 1
ATOM 754 C CA . GLU A 1 97 ? 6.556 5.785 1.154 1.00 84.31 97 GLU A CA 1
ATOM 755 C C . GLU A 1 97 ? 6.509 6.298 -0.294 1.00 84.31 97 GLU A C 1
ATOM 757 O O . GLU A 1 97 ? 6.836 7.453 -0.551 1.00 84.31 97 GLU A O 1
ATOM 762 N N . HIS A 1 98 ? 6.072 5.456 -1.234 1.00 80.50 98 HIS A N 1
ATOM 763 C CA . HIS A 1 98 ? 5.928 5.796 -2.651 1.00 80.50 98 HIS A CA 1
ATOM 764 C C . HIS A 1 98 ? 4.497 6.235 -3.031 1.00 80.50 98 HIS A C 1
ATOM 766 O O . HIS A 1 98 ? 4.134 6.208 -4.206 1.00 80.50 98 HIS A O 1
ATOM 772 N N . GLY A 1 99 ? 3.684 6.658 -2.056 1.00 81.69 99 GLY A N 1
ATOM 773 C CA . GLY A 1 99 ? 2.378 7.281 -2.299 1.00 81.69 99 GLY A CA 1
ATOM 774 C C . GLY A 1 99 ? 1.224 6.306 -2.543 1.00 81.69 99 GLY A C 1
ATOM 775 O O . GLY A 1 99 ? 0.201 6.701 -3.109 1.00 81.69 99 GLY A O 1
ATOM 776 N N . ALA A 1 100 ? 1.365 5.039 -2.139 1.00 87.50 100 ALA A N 1
ATOM 777 C CA . ALA A 1 100 ? 0.236 4.117 -2.147 1.00 87.50 100 ALA A CA 1
ATOM 778 C C . ALA A 1 100 ? -0.844 4.573 -1.151 1.00 87.50 100 ALA A C 1
ATOM 780 O O . ALA A 1 100 ? -0.548 4.846 0.010 1.00 87.50 100 ALA A O 1
ATOM 781 N N . ASP A 1 101 ? -2.093 4.632 -1.604 1.00 86.38 101 ASP A N 1
ATOM 782 C CA . ASP A 1 101 ? -3.242 5.065 -0.813 1.00 86.38 101 ASP A CA 1
ATOM 783 C C . ASP A 1 101 ? -3.742 3.911 0.075 1.00 86.38 101 ASP A C 1
ATOM 785 O O . ASP A 1 101 ? -4.212 2.896 -0.454 1.00 86.38 101 ASP A O 1
ATOM 789 N N . PRO A 1 102 ? -3.679 4.030 1.417 1.00 90.75 102 PRO A N 1
ATOM 790 C CA . PRO A 1 102 ? -4.174 2.997 2.325 1.00 90.75 102 PRO A CA 1
ATOM 791 C C . PRO A 1 102 ? -5.700 2.813 2.285 1.00 90.75 102 PRO A C 1
ATOM 793 O O . PRO A 1 102 ? -6.190 1.833 2.849 1.00 90.75 102 PRO A O 1
ATOM 796 N N . ASN A 1 103 ? -6.442 3.714 1.631 1.00 92.06 103 ASN A N 1
ATOM 797 C CA . ASN A 1 103 ? -7.907 3.710 1.554 1.00 92.06 103 ASN A CA 1
ATOM 798 C C . ASN A 1 103 ? -8.466 3.244 0.211 1.00 92.06 103 ASN A C 1
ATOM 800 O O . ASN A 1 103 ? -9.683 3.247 0.037 1.00 92.06 103 ASN A O 1
ATOM 804 N N . VAL A 1 104 ? -7.607 2.859 -0.737 1.00 90.25 104 VAL A N 1
ATOM 805 C CA . VAL A 1 104 ? -8.049 2.286 -2.014 1.00 90.25 104 VAL A CA 1
ATOM 806 C C . VAL A 1 104 ? -8.986 1.106 -1.760 1.00 90.25 104 VAL A C 1
ATOM 808 O O . VAL A 1 104 ? -8.713 0.300 -0.878 1.00 90.25 104 VAL A O 1
ATOM 811 N N . THR A 1 105 ? -10.072 0.990 -2.519 1.00 91.69 105 THR A N 1
ATOM 812 C CA . THR A 1 105 ? -11.058 -0.084 -2.348 1.00 91.69 105 THR A CA 1
ATOM 813 C C . THR A 1 105 ? -11.029 -1.077 -3.501 1.00 91.69 105 THR A C 1
ATOM 815 O O . THR A 1 105 ? -10.771 -0.710 -4.650 1.00 91.69 105 THR A O 1
ATOM 818 N N . ASP A 1 106 ? -11.253 -2.352 -3.184 1.00 91.12 106 ASP A N 1
ATOM 819 C CA . ASP A 1 106 ? -11.476 -3.400 -4.178 1.00 91.12 106 ASP A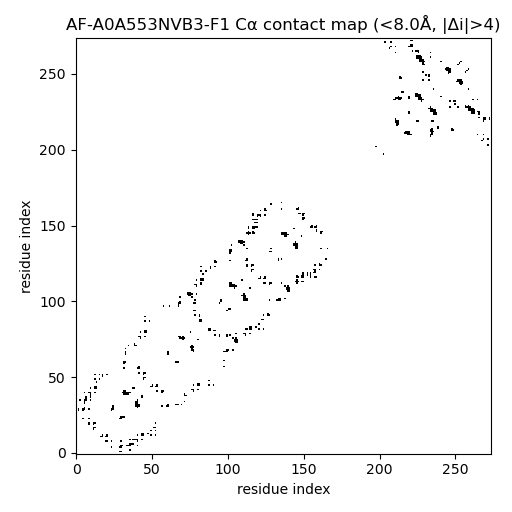 CA 1
ATOM 820 C C . ASP A 1 106 ? -12.932 -3.414 -4.689 1.00 91.12 106 ASP A C 1
ATOM 822 O O . ASP A 1 106 ? -13.751 -2.566 -4.330 1.00 91.12 106 ASP A O 1
ATOM 826 N N . ARG A 1 107 ? -13.281 -4.390 -5.541 1.00 91.56 107 ARG A N 1
ATOM 827 C CA . ARG A 1 107 ? -14.645 -4.544 -6.092 1.00 91.56 107 ARG A CA 1
ATOM 828 C C . ARG A 1 107 ? -15.741 -4.777 -5.045 1.00 91.56 107 ARG A C 1
ATOM 830 O O . ARG A 1 107 ? -16.905 -4.735 -5.421 1.00 91.56 107 ARG A O 1
ATOM 837 N N . GLN A 1 108 ? -15.392 -5.117 -3.806 1.00 91.44 108 GLN A N 1
ATOM 838 C CA . GLN A 1 108 ? -16.340 -5.302 -2.706 1.00 91.44 108 GLN A CA 1
ATOM 839 C C . GLN A 1 108 ? -16.340 -4.101 -1.746 1.00 91.44 108 GLN A C 1
ATOM 841 O O . GLN A 1 108 ? -16.823 -4.214 -0.618 1.00 91.44 108 GLN A O 1
ATOM 846 N N . GLY A 1 109 ? -15.719 -2.985 -2.140 1.00 93.44 109 GLY A N 1
ATOM 847 C CA . GLY A 1 109 ? -15.560 -1.812 -1.287 1.00 93.44 109 GLY A CA 1
ATOM 848 C C . GLY A 1 109 ? -14.527 -2.010 -0.175 1.00 93.44 109 GLY A C 1
ATOM 849 O O . GLY A 1 109 ? -14.396 -1.158 0.699 1.00 93.44 109 GLY A O 1
ATOM 850 N N . ARG A 1 110 ? -13.770 -3.116 -0.170 1.00 95.19 110 ARG A N 1
ATOM 851 C CA . ARG A 1 110 ? -12.865 -3.422 0.942 1.00 95.19 110 ARG A CA 1
ATOM 852 C C . ARG A 1 110 ? -11.555 -2.680 0.775 1.00 95.19 110 ARG A C 1
ATOM 854 O O . ARG A 1 110 ? -10.981 -2.719 -0.304 1.00 95.19 110 ARG A O 1
ATOM 861 N N . SER A 1 111 ? -11.048 -2.083 1.851 1.00 95.62 111 SER A N 1
ATOM 862 C CA . SER A 1 111 ? -9.702 -1.499 1.888 1.00 95.62 111 SER A CA 1
ATOM 863 C C . SER A 1 111 ? -8.616 -2.526 2.243 1.00 95.62 111 SER A C 1
ATOM 865 O O . SER A 1 111 ? -8.912 -3.581 2.821 1.00 95.62 111 SER A O 1
ATOM 867 N N . PRO A 1 112 ? -7.320 -2.220 2.019 1.00 96.12 112 PRO A N 1
ATOM 868 C CA . PRO A 1 112 ? -6.209 -3.039 2.503 1.00 96.12 112 PRO A CA 1
ATOM 869 C C . PRO A 1 112 ? -6.285 -3.333 4.008 1.00 96.12 112 PRO A C 1
ATOM 871 O O . PRO A 1 112 ? -5.962 -4.443 4.448 1.00 96.12 112 PRO A O 1
ATOM 874 N N . LEU A 1 113 ? -6.757 -2.363 4.802 1.00 97.44 113 LEU A N 1
ATOM 875 C CA . LEU A 1 113 ? -6.945 -2.523 6.244 1.00 97.44 113 LEU A CA 1
ATOM 876 C C . LEU A 1 113 ? -8.019 -3.576 6.557 1.00 97.44 113 LEU A C 1
ATOM 878 O O . LEU A 1 113 ? -7.807 -4.415 7.434 1.00 97.44 113 LEU A O 1
ATOM 882 N N . MET A 1 114 ? -9.126 -3.585 5.810 1.00 97.88 114 MET A N 1
ATOM 883 C CA . MET A 1 114 ? -10.183 -4.595 5.938 1.00 97.88 114 MET A CA 1
ATOM 884 C C . MET A 1 114 ? -9.708 -5.990 5.530 1.00 97.88 114 MET A C 1
ATOM 886 O O . MET A 1 114 ? -10.048 -6.963 6.202 1.00 97.88 114 MET A O 1
ATOM 890 N N . ILE A 1 115 ? -8.870 -6.109 4.492 1.00 96.62 115 ILE A N 1
ATOM 891 C CA . ILE A 1 115 ? -8.255 -7.397 4.128 1.00 96.62 115 ILE A CA 1
ATOM 892 C C . ILE A 1 115 ? -7.381 -7.919 5.277 1.00 96.62 115 ILE A C 1
ATOM 894 O O . ILE A 1 115 ? -7.473 -9.096 5.634 1.00 96.62 115 ILE A O 1
ATOM 898 N N . CYS A 1 116 ? -6.557 -7.061 5.889 1.00 97.06 116 CYS A N 1
ATOM 899 C CA . CYS A 1 116 ? -5.764 -7.449 7.057 1.00 97.06 116 CYS A CA 1
ATOM 900 C C . CYS A 1 116 ? -6.655 -7.862 8.236 1.00 97.06 116 CYS A C 1
ATOM 902 O O . CYS A 1 116 ? -6.369 -8.866 8.889 1.00 97.06 116 CYS A O 1
ATOM 904 N N . ALA A 1 117 ? -7.740 -7.125 8.485 1.00 97.75 117 ALA A N 1
ATOM 905 C CA . ALA A 1 117 ? -8.699 -7.417 9.543 1.00 97.75 117 ALA A CA 1
ATOM 906 C C . ALA A 1 117 ? -9.399 -8.770 9.350 1.00 97.75 117 ALA A C 1
ATOM 908 O O . ALA A 1 117 ? -9.435 -9.571 10.280 1.00 97.75 117 ALA A O 1
ATOM 909 N N . ALA A 1 118 ? -9.875 -9.062 8.135 1.00 97.25 118 ALA A N 1
ATOM 910 C CA . ALA A 1 118 ? -10.544 -10.318 7.781 1.00 97.25 118 ALA A CA 1
ATOM 911 C C . ALA A 1 118 ? -9.649 -11.554 7.931 1.00 97.25 118 ALA A C 1
ATOM 913 O O . ALA A 1 118 ? -10.146 -12.669 8.038 1.00 97.25 118 ALA A O 1
ATOM 914 N N . ARG A 1 119 ? -8.328 -11.358 7.879 1.00 96.31 119 ARG A N 1
ATOM 915 C CA . ARG A 1 119 ? -7.317 -12.421 7.913 1.00 96.31 119 ARG A CA 1
ATOM 916 C C . ARG A 1 119 ? -6.567 -12.499 9.245 1.00 96.31 119 ARG A C 1
ATOM 918 O O . ARG A 1 119 ? -5.640 -13.297 9.362 1.00 96.31 119 ARG A O 1
ATOM 925 N N . GLY A 1 120 ? -6.898 -11.641 10.212 1.00 96.31 120 GLY A N 1
ATOM 926 C CA . GLY A 1 120 ? -6.228 -11.593 11.514 1.00 96.31 120 GLY A CA 1
ATOM 927 C C . GLY A 1 120 ? -4.778 -11.100 11.443 1.00 96.31 120 GLY A C 1
ATOM 928 O O . GLY A 1 120 ? -3.943 -11.457 12.276 1.00 96.31 120 GLY A O 1
ATOM 929 N N . LEU A 1 121 ? -4.434 -10.298 10.429 1.00 96.19 121 LEU A N 1
ATOM 930 C CA . LEU A 1 121 ? -3.072 -9.813 10.198 1.00 96.19 121 LEU A CA 1
ATOM 931 C C . LEU A 1 121 ? -2.765 -8.604 11.077 1.00 96.19 121 LEU A C 1
ATOM 933 O O . LEU A 1 121 ? -2.621 -7.479 10.597 1.00 96.19 121 LEU A O 1
ATOM 937 N N . THR A 1 122 ? -2.613 -8.843 12.378 1.00 95.44 122 THR A N 1
ATOM 938 C CA . THR A 1 122 ? -2.374 -7.796 13.382 1.00 95.44 122 THR A CA 1
ATOM 939 C C . THR A 1 122 ? -1.169 -6.909 13.048 1.00 95.44 122 THR A C 1
ATOM 941 O O . THR A 1 122 ? -1.211 -5.703 13.284 1.00 95.44 122 THR A O 1
ATOM 944 N N . LEU A 1 123 ? -0.097 -7.461 12.465 1.00 92.69 123 LEU A N 1
ATOM 945 C CA . LEU A 1 123 ? 1.048 -6.661 12.011 1.00 92.69 123 LEU A CA 1
ATOM 946 C C . LEU A 1 123 ? 0.677 -5.736 10.842 1.00 92.69 123 LEU A C 1
ATOM 948 O O . LEU A 1 123 ? 1.063 -4.572 10.851 1.00 92.69 123 LEU A O 1
ATOM 952 N N . GLY A 1 124 ? -0.083 -6.239 9.867 1.00 92.81 124 GLY A N 1
ATOM 953 C CA . GLY A 1 124 ? -0.548 -5.460 8.719 1.00 92.81 124 GLY A CA 1
ATOM 954 C C . GLY A 1 124 ? -1.431 -4.298 9.160 1.00 92.81 124 GLY A C 1
ATOM 955 O O . GLY A 1 124 ? -1.185 -3.167 8.755 1.00 92.81 124 GLY A O 1
ATOM 956 N N . VAL A 1 125 ? -2.355 -4.553 10.095 1.00 96.12 125 VAL A N 1
ATOM 957 C CA . VAL A 1 125 ? -3.149 -3.509 10.760 1.00 96.12 125 VAL A CA 1
ATOM 958 C C . VAL A 1 125 ? -2.241 -2.468 11.408 1.00 96.12 125 VAL A C 1
ATOM 960 O O . VAL A 1 125 ? -2.326 -1.299 11.059 1.00 96.12 125 VAL A O 1
ATOM 963 N N . LYS A 1 126 ? -1.311 -2.875 12.283 1.00 91.00 126 LYS A N 1
ATOM 964 C CA . LYS A 1 126 ? -0.403 -1.933 12.962 1.00 91.00 126 LYS A CA 1
ATOM 965 C C . LYS A 1 126 ? 0.415 -1.076 12.002 1.00 91.00 126 LYS A C 1
ATOM 967 O O . LYS A 1 126 ? 0.804 0.020 12.381 1.00 91.00 126 LYS A O 1
ATOM 972 N N . ILE A 1 127 ? 0.764 -1.587 10.822 1.00 89.00 127 ILE A N 1
ATOM 973 C CA . ILE A 1 127 ? 1.508 -0.821 9.820 1.00 89.00 127 ILE A CA 1
ATOM 974 C C . ILE A 1 127 ? 0.564 0.131 9.083 1.00 89.00 127 ILE A C 1
ATOM 976 O O . ILE A 1 127 ? 0.881 1.310 8.968 1.00 89.00 127 ILE A O 1
ATOM 980 N N . LEU A 1 128 ? -0.589 -0.358 8.624 1.00 91.50 128 LEU A N 1
ATOM 981 C CA . LEU A 1 128 ? -1.557 0.428 7.859 1.00 91.50 128 LEU A CA 1
ATOM 982 C C . LEU A 1 128 ? -2.250 1.509 8.684 1.00 91.50 128 LEU A C 1
ATOM 984 O O . LEU A 1 128 ? -2.708 2.471 8.094 1.00 91.50 128 LEU A O 1
ATOM 988 N N . THR A 1 129 ? -2.313 1.409 10.013 1.00 90.00 129 THR A N 1
ATOM 989 C CA . THR A 1 129 ? -2.869 2.477 10.865 1.00 90.00 129 THR A CA 1
ATOM 990 C C . THR A 1 129 ? -1.844 3.536 11.278 1.00 90.00 129 THR A C 1
ATOM 992 O O . THR A 1 129 ? -2.200 4.465 11.994 1.00 90.00 129 THR A O 1
ATOM 995 N N . LYS A 1 130 ? -0.566 3.407 10.888 1.00 82.81 130 LYS A N 1
ATOM 996 C CA . LYS A 1 130 ? 0.456 4.433 11.174 1.00 82.81 130 LYS A CA 1
ATOM 997 C C . LYS A 1 130 ? 0.294 5.706 10.342 1.00 82.81 130 LYS A C 1
ATOM 999 O O . LYS A 1 130 ? 0.463 6.779 10.918 1.00 82.81 130 LYS A O 1
ATOM 1004 N N . PRO A 1 131 ? 0.048 5.633 9.019 1.00 78.69 131 PRO A N 1
ATOM 1005 C CA . PRO A 1 131 ? -0.249 6.822 8.241 1.00 78.69 131 PRO A CA 1
ATOM 1006 C C . PRO A 1 131 ? -1.514 7.465 8.789 1.00 78.69 131 PRO A C 1
ATOM 1008 O O . PRO A 1 131 ? -2.533 6.798 8.961 1.00 78.69 131 PRO A O 1
ATOM 1011 N N . ALA A 1 132 ? -1.468 8.767 9.056 1.00 65.25 132 ALA A N 1
ATOM 1012 C CA . ALA A 1 132 ? -2.625 9.450 9.619 1.00 65.25 132 ALA A CA 1
ATOM 1013 C C . ALA A 1 132 ? -3.827 9.469 8.648 1.00 65.25 132 ALA A C 1
ATOM 1015 O O . ALA A 1 132 ? -4.903 9.915 9.017 1.00 65.25 132 ALA A O 1
ATOM 1016 N N . ASP A 1 133 ? -3.622 9.158 7.362 1.00 76.81 133 ASP A N 1
ATOM 1017 C CA . ASP A 1 133 ? -4.586 9.282 6.252 1.00 76.81 133 ASP A CA 1
ATOM 1018 C C . ASP A 1 133 ? -5.425 8.031 6.111 1.00 76.81 133 ASP A C 1
ATOM 1020 O O . ASP A 1 133 ? -6.429 8.053 5.407 1.00 76.81 133 ASP A O 1
ATOM 1024 N N . THR A 1 134 ? -5.049 6.966 6.807 1.00 83.75 134 THR A N 1
ATOM 1025 C CA . THR A 1 134 ? -5.842 5.756 6.876 1.00 83.75 134 THR A CA 1
ATOM 1026 C C . THR A 1 134 ? -7.169 6.040 7.569 1.00 83.75 134 THR A C 1
ATOM 1028 O O . THR A 1 134 ? -7.227 6.361 8.755 1.00 83.75 134 THR A O 1
ATOM 1031 N N . ASN A 1 135 ? -8.254 5.874 6.824 1.00 87.06 135 ASN A N 1
ATOM 1032 C CA . ASN A 1 135 ? -9.612 5.960 7.315 1.00 87.06 135 ASN A CA 1
ATOM 1033 C C . ASN A 1 135 ? -9.989 4.647 8.013 1.00 87.06 135 ASN A C 1
ATOM 1035 O O . ASN A 1 135 ? -10.313 3.644 7.375 1.00 87.06 135 ASN A O 1
ATOM 1039 N N . LEU A 1 136 ? -9.961 4.664 9.346 1.00 91.25 136 LEU A N 1
ATOM 1040 C CA . LEU A 1 136 ? -10.327 3.513 10.178 1.00 91.25 136 LEU A CA 1
ATOM 1041 C C . LEU A 1 136 ? -11.836 3.212 10.162 1.00 91.25 136 LEU A C 1
ATOM 1043 O O . LEU A 1 136 ? -12.231 2.113 10.548 1.00 91.25 136 LEU A O 1
ATOM 1047 N N . GLN A 1 137 ? -12.650 4.173 9.715 1.00 91.25 137 GLN A N 1
ATOM 1048 C CA . GLN A 1 137 ? -14.113 4.108 9.653 1.00 91.25 137 GLN A CA 1
ATOM 1049 C C . GLN A 1 137 ? -14.631 3.901 8.225 1.00 91.25 137 GLN A C 1
ATOM 1051 O O . GLN A 1 137 ? -15.813 4.094 7.967 1.00 91.25 137 GLN A O 1
ATOM 1056 N N . LEU A 1 138 ? -13.758 3.552 7.273 1.00 93.00 138 LEU A N 1
ATOM 1057 C CA . LEU A 1 138 ? -14.217 3.155 5.947 1.00 93.00 138 LEU A CA 1
ATOM 1058 C C . LEU A 1 138 ? -15.128 1.927 6.086 1.00 93.00 138 LEU A C 1
ATOM 1060 O O . LEU A 1 138 ? -14.835 1.040 6.891 1.00 93.00 138 LEU A O 1
ATOM 1064 N N . GLU A 1 139 ? -16.189 1.876 5.287 1.00 94.62 139 GLU A N 1
ATOM 1065 C CA . GLU A 1 139 ? -17.138 0.766 5.221 1.00 94.62 139 GLU A CA 1
ATOM 1066 C C . GLU A 1 139 ? -17.037 0.075 3.859 1.00 94.62 139 GLU A C 1
ATOM 1068 O O . GLU A 1 139 ? -16.837 0.736 2.838 1.00 94.62 139 GLU A O 1
ATOM 1073 N N . ASP A 1 140 ? -17.135 -1.255 3.859 1.00 94.06 140 ASP A N 1
ATOM 1074 C CA . ASP A 1 140 ? -17.273 -2.039 2.632 1.00 94.06 140 ASP A CA 1
ATOM 1075 C C . ASP A 1 140 ? -18.717 -1.998 2.092 1.00 94.06 140 ASP A C 1
ATOM 1077 O O . ASP A 1 140 ? -19.605 -1.374 2.677 1.00 94.06 140 ASP A O 1
ATOM 1081 N N . ASP A 1 141 ? -18.990 -2.700 0.988 1.00 95.88 141 ASP A N 1
ATOM 1082 C CA . ASP A 1 141 ? -20.329 -2.732 0.375 1.00 95.88 141 ASP A CA 1
ATOM 1083 C C . ASP A 1 141 ? -21.416 -3.355 1.280 1.00 95.88 141 ASP A C 1
ATOM 1085 O O . ASP A 1 141 ? -22.607 -3.284 0.970 1.00 95.88 141 ASP A O 1
ATOM 1089 N N . GLN A 1 142 ? -21.028 -4.000 2.386 1.00 94.69 142 GLN A N 1
ATOM 1090 C CA . GLN A 1 142 ? -21.931 -4.550 3.400 1.00 94.69 142 GLN A CA 1
ATOM 1091 C C . GLN A 1 142 ? -22.089 -3.617 4.613 1.00 94.69 142 GLN A C 1
ATOM 1093 O O . GLN A 1 142 ? -22.711 -4.009 5.605 1.00 94.69 142 GLN A O 1
ATOM 1098 N N . GLY A 1 143 ? -21.535 -2.402 4.550 1.00 96.00 143 GLY A N 1
ATOM 1099 C CA . GLY A 1 143 ? -21.546 -1.434 5.644 1.00 96.00 143 GLY A CA 1
ATOM 1100 C C . GLY A 1 143 ? -20.611 -1.818 6.789 1.00 96.00 143 GLY A C 1
ATOM 1101 O O . GLY A 1 143 ? -20.850 -1.422 7.925 1.00 96.00 143 GLY A O 1
ATOM 1102 N N . GLN A 1 144 ? -19.600 -2.660 6.541 1.00 96.50 144 GLN A N 1
ATOM 1103 C CA . GLN A 1 144 ? -18.735 -3.171 7.597 1.00 96.50 144 GLN A CA 1
ATOM 1104 C C . GLN A 1 144 ? -17.404 -2.434 7.656 1.00 96.50 144 GLN A C 1
ATOM 1106 O O . GLN A 1 144 ? -16.666 -2.367 6.674 1.00 96.50 144 GLN A O 1
ATOM 1111 N N . THR A 1 145 ? -17.034 -1.980 8.852 1.00 97.56 145 THR A N 1
ATOM 1112 C CA . THR A 1 145 ? -15.694 -1.435 9.114 1.00 97.56 145 THR A CA 1
ATOM 1113 C C . THR A 1 145 ? -14.654 -2.540 9.317 1.00 97.56 145 THR A C 1
ATOM 1115 O O . THR A 1 145 ? -14.974 -3.695 9.625 1.00 97.56 145 THR A O 1
ATOM 1118 N N . ALA A 1 146 ? -13.365 -2.189 9.239 1.00 97.38 146 ALA A N 1
ATOM 1119 C CA . ALA A 1 146 ? -12.280 -3.128 9.541 1.00 97.38 146 ALA A CA 1
ATOM 1120 C C . ALA A 1 146 ? -12.414 -3.750 10.950 1.00 97.38 146 ALA A C 1
ATOM 1122 O O . ALA A 1 146 ? -12.147 -4.940 11.131 1.00 97.38 146 ALA A O 1
ATOM 1123 N N . LEU A 1 147 ? -12.871 -2.982 11.948 1.00 97.81 147 LEU A N 1
ATOM 1124 C CA . LEU A 1 147 ? -13.086 -3.487 13.308 1.00 97.81 147 LEU A CA 1
ATOM 1125 C C . LEU A 1 147 ? -14.198 -4.544 13.357 1.00 97.81 147 LEU A C 1
ATOM 1127 O O . LEU A 1 147 ? -14.043 -5.587 13.997 1.00 97.81 147 LEU A O 1
ATOM 1131 N N . GLU A 1 148 ? -15.313 -4.296 12.675 1.00 97.75 148 GLU A N 1
ATOM 1132 C CA . GLU A 1 148 ? -16.434 -5.235 12.614 1.00 97.75 148 GLU A CA 1
ATOM 1133 C C . GLU A 1 148 ? -16.071 -6.521 11.886 1.00 97.75 148 GLU A C 1
ATOM 1135 O O . GLU A 1 148 ? -16.438 -7.609 12.335 1.00 97.75 148 GLU A O 1
ATOM 1140 N N . ILE A 1 149 ? -15.314 -6.404 10.795 1.00 98.06 149 ILE A N 1
ATOM 1141 C CA . ILE A 1 149 ? -14.784 -7.544 10.051 1.00 98.06 149 ILE A CA 1
ATOM 1142 C C . ILE A 1 149 ? -13.893 -8.400 10.961 1.00 98.06 149 ILE A C 1
ATOM 1144 O O . ILE A 1 149 ? -14.117 -9.606 11.052 1.00 98.06 149 ILE A O 1
ATOM 1148 N N . ALA A 1 150 ? -12.944 -7.801 11.694 1.00 98.00 150 ALA A N 1
ATOM 1149 C CA . ALA A 1 150 ? -12.082 -8.540 12.623 1.00 98.00 150 ALA A CA 1
ATOM 1150 C C . ALA A 1 150 ? -12.885 -9.257 13.725 1.00 98.00 150 ALA A C 1
ATOM 1152 O O . ALA A 1 150 ? -12.595 -10.408 14.059 1.00 98.00 150 ALA A O 1
ATOM 1153 N N . ARG A 1 151 ? -13.923 -8.606 14.272 1.00 97.75 151 ARG A N 1
ATOM 1154 C CA . ARG A 1 151 ? -14.812 -9.207 15.283 1.00 97.75 151 ARG A CA 1
ATOM 1155 C C . ARG A 1 151 ? -15.610 -10.382 14.716 1.00 97.75 151 ARG A C 1
ATOM 1157 O O . ARG A 1 151 ? -15.621 -11.446 15.327 1.00 97.75 151 ARG A O 1
ATOM 1164 N N . LYS A 1 152 ? -16.242 -10.215 13.549 1.00 97.50 152 LYS A N 1
ATOM 1165 C CA . LYS A 1 152 ? -17.032 -11.269 12.884 1.00 97.50 152 LYS A CA 1
ATOM 1166 C C . LYS A 1 152 ? -16.173 -12.455 12.442 1.00 97.50 152 LYS A C 1
ATOM 1168 O O . LYS A 1 152 ? -16.630 -13.589 12.530 1.00 97.50 152 LYS A O 1
ATOM 1173 N N . ALA A 1 153 ? -14.938 -12.205 12.010 1.00 96.62 153 ALA A N 1
ATOM 1174 C CA . ALA A 1 153 ? -13.984 -13.243 11.623 1.00 96.62 153 ALA A CA 1
ATOM 1175 C C . ALA A 1 153 ? -13.350 -13.981 12.823 1.00 96.62 153 ALA A C 1
ATOM 1177 O O . ALA A 1 153 ? -12.664 -14.982 12.629 1.00 96.62 153 ALA A O 1
ATOM 1178 N N . GLY A 1 154 ? -13.583 -13.523 14.060 1.00 97.25 154 GLY A N 1
ATOM 1179 C CA . GLY A 1 154 ? -13.043 -14.161 15.262 1.00 97.25 154 GLY A CA 1
ATOM 1180 C C . GLY A 1 154 ? -11.557 -13.876 15.494 1.00 97.25 154 GLY A C 1
ATOM 1181 O O . GLY A 1 154 ? -10.830 -14.753 15.953 1.00 97.25 154 GLY A O 1
ATOM 1182 N N . HIS A 1 155 ? -11.097 -12.659 15.185 1.00 98.00 155 HIS A N 1
ATOM 1183 C CA . HIS A 1 155 ? -9.711 -12.216 15.376 1.00 98.00 155 HIS A CA 1
ATOM 1184 C C . HIS A 1 155 ? -9.606 -11.186 16.517 1.00 98.00 155 HIS A C 1
ATOM 1186 O O . HIS A 1 155 ? -9.500 -9.981 16.255 1.00 98.00 155 HIS A O 1
ATOM 1192 N N . PRO A 1 156 ? -9.666 -11.621 17.792 1.00 95.50 156 PRO A N 1
ATOM 1193 C CA . PRO A 1 156 ? -9.778 -10.721 18.937 1.00 95.50 156 PRO A CA 1
ATOM 1194 C C . PRO A 1 156 ? -8.548 -9.828 19.115 1.00 95.50 156 PRO A C 1
ATOM 1196 O O . PRO A 1 156 ? -8.708 -8.651 19.422 1.00 95.50 156 PRO A O 1
ATOM 1199 N N . GLU A 1 157 ? -7.335 -10.326 18.857 1.00 96.88 157 GLU A N 1
ATOM 1200 C CA . GLU A 1 157 ? -6.110 -9.525 18.960 1.00 96.88 157 GLU A CA 1
ATOM 1201 C C . GLU A 1 157 ? -6.091 -8.405 17.914 1.00 96.88 157 GLU A C 1
ATOM 1203 O O . GLU A 1 157 ? -5.710 -7.271 18.203 1.00 96.88 157 GLU A O 1
ATOM 1208 N N . THR A 1 158 ? -6.525 -8.706 16.688 1.00 96.75 158 THR A N 1
ATOM 1209 C CA . THR A 1 158 ? -6.624 -7.714 15.612 1.00 96.75 158 THR A CA 1
ATOM 1210 C C . THR A 1 158 ? -7.715 -6.687 15.911 1.00 96.75 158 THR A C 1
ATOM 1212 O O . THR A 1 158 ? -7.485 -5.490 15.742 1.00 96.75 158 THR A O 1
ATOM 1215 N N . ALA A 1 159 ? -8.872 -7.135 16.408 1.00 97.69 159 ALA A N 1
ATOM 1216 C CA . ALA A 1 159 ? -9.965 -6.258 16.818 1.00 97.69 159 ALA A CA 1
ATOM 1217 C C . ALA A 1 159 ? -9.560 -5.340 17.981 1.00 97.69 159 ALA A C 1
ATOM 1219 O O . ALA A 1 159 ? -9.873 -4.154 17.953 1.00 97.69 159 ALA A O 1
ATOM 1220 N N . GLN A 1 160 ? -8.828 -5.858 18.972 1.00 97.06 160 GLN A N 1
ATOM 1221 C CA . GLN A 1 160 ? -8.306 -5.057 20.078 1.00 97.06 160 GLN A CA 1
ATOM 1222 C C . GLN A 1 160 ? -7.351 -3.975 19.570 1.00 97.06 160 GLN A C 1
ATOM 1224 O O . GLN A 1 160 ? -7.490 -2.813 19.939 1.00 97.06 160 GLN A O 1
ATOM 1229 N N . VAL A 1 161 ? -6.407 -4.332 18.693 1.00 96.25 161 VAL A N 1
ATOM 1230 C CA . VAL A 1 161 ? -5.483 -3.349 18.117 1.00 96.25 161 VAL A CA 1
ATOM 1231 C C . VAL A 1 161 ? -6.241 -2.279 17.333 1.00 96.25 161 VAL A C 1
ATOM 1233 O O . VAL A 1 161 ? -5.938 -1.105 17.502 1.00 96.25 161 VAL A O 1
ATOM 1236 N N . LEU A 1 162 ? -7.230 -2.643 16.513 1.00 95.06 162 LEU A N 1
ATOM 1237 C CA . LEU A 1 162 ? -8.052 -1.668 15.785 1.00 95.06 162 LEU A CA 1
ATOM 1238 C C . LEU A 1 162 ? -8.803 -0.727 16.735 1.00 95.06 162 LEU A C 1
ATOM 1240 O O . LEU A 1 162 ? -8.757 0.483 16.541 1.00 95.06 162 LEU A O 1
ATOM 1244 N N . ASP A 1 163 ? -9.428 -1.263 17.782 1.00 94.81 163 ASP A N 1
ATOM 1245 C CA . ASP A 1 163 ? -10.140 -0.485 18.803 1.00 94.81 163 ASP A CA 1
ATOM 1246 C C . ASP A 1 163 ? -9.206 0.512 19.519 1.00 94.81 163 ASP A C 1
ATOM 1248 O O . ASP A 1 163 ? -9.551 1.679 19.705 1.00 94.81 163 ASP A O 1
ATOM 1252 N N . GLU A 1 164 ? -7.980 0.091 19.848 1.00 91.62 164 GLU A N 1
ATOM 1253 C CA . GLU A 1 164 ? -6.948 0.972 20.406 1.00 91.62 164 GLU A CA 1
ATOM 1254 C C . GLU A 1 164 ? -6.523 2.078 19.428 1.00 91.62 164 GLU A C 1
ATOM 1256 O O . GLU A 1 164 ? -6.306 3.212 19.855 1.00 91.62 164 GLU A O 1
ATOM 1261 N N . GLN A 1 165 ? -6.374 1.775 18.134 1.00 88.81 165 GLN A N 1
ATOM 1262 C CA . GLN A 1 165 ? -5.996 2.773 17.124 1.00 88.81 165 GLN A CA 1
ATOM 1263 C C . GLN A 1 165 ? -7.121 3.782 16.872 1.00 88.81 165 GLN A C 1
ATOM 1265 O O . GLN A 1 165 ? -6.843 4.973 16.775 1.00 88.81 165 GLN A O 1
ATOM 1270 N N . ILE A 1 166 ? -8.379 3.333 16.847 1.00 89.06 166 ILE A N 1
ATOM 1271 C CA . ILE A 1 166 ? -9.554 4.206 16.713 1.00 89.06 166 ILE A CA 1
ATOM 1272 C C . ILE A 1 166 ? -9.625 5.178 17.894 1.00 89.06 166 ILE A C 1
ATOM 1274 O O . ILE A 1 166 ? -9.668 6.387 17.691 1.00 89.06 166 ILE A O 1
ATOM 1278 N N . LYS A 1 167 ? -9.516 4.676 19.130 1.00 84.38 167 LYS A N 1
ATOM 1279 C CA . LYS A 1 167 ? -9.498 5.522 20.338 1.00 84.38 167 LYS A CA 1
ATOM 1280 C C . LYS A 1 167 ? -8.350 6.531 20.337 1.00 84.38 167 LYS A C 1
ATOM 1282 O O . LYS A 1 167 ? -8.518 7.655 20.804 1.00 84.38 167 LYS A O 1
ATOM 1287 N N . LYS A 1 168 ? -7.174 6.140 19.834 1.00 80.38 168 LYS A N 1
ATOM 1288 C CA . LYS A 1 168 ? -6.027 7.050 19.689 1.00 80.38 168 LYS A CA 1
ATOM 1289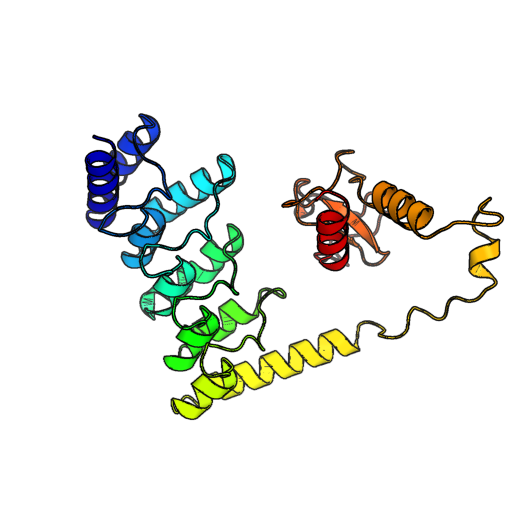 C C . LYS A 1 168 ? -6.301 8.147 18.666 1.00 80.38 168 LYS A C 1
ATOM 1291 O O . LYS A 1 168 ? -5.998 9.297 18.961 1.00 80.38 168 LYS A O 1
ATOM 1296 N N . ALA A 1 169 ? -6.882 7.807 17.518 1.00 72.12 169 ALA A N 1
ATOM 1297 C CA . ALA A 1 169 ? -7.259 8.784 16.500 1.00 72.12 169 ALA A CA 1
ATOM 1298 C C . ALA A 1 169 ? -8.296 9.785 17.045 1.00 72.12 169 ALA A C 1
ATOM 1300 O O . ALA A 1 169 ? -8.106 10.989 16.920 1.00 72.12 169 ALA A O 1
ATOM 1301 N N . GLU A 1 170 ? -9.316 9.306 17.766 1.00 69.12 170 GLU A N 1
ATOM 1302 C CA . GLU A 1 170 ? -10.316 10.166 18.420 1.00 69.12 170 GLU A CA 1
ATOM 1303 C C . GLU A 1 170 ? -9.711 11.085 19.494 1.00 69.12 170 GLU A C 1
ATOM 1305 O O . GLU A 1 170 ? -10.171 12.209 19.689 1.00 69.12 170 GLU A O 1
ATOM 1310 N N . PHE A 1 171 ? -8.691 10.624 20.227 1.00 57.84 171 PHE A N 1
ATOM 1311 C CA . PHE A 1 171 ? -8.011 11.446 21.230 1.00 57.84 171 PHE A CA 1
ATOM 1312 C C . PHE A 1 171 ? -7.115 12.512 20.584 1.00 57.84 171 PHE A C 1
ATOM 1314 O O . PHE A 1 171 ? -7.106 13.653 21.038 1.00 57.84 171 PHE A O 1
ATOM 1321 N N . GLN A 1 172 ? -6.428 12.173 19.488 1.00 49.28 172 GLN A N 1
ATOM 1322 C CA . GLN A 1 172 ? -5.643 13.130 18.700 1.00 49.28 172 GLN A CA 1
ATOM 1323 C C . GLN A 1 172 ? -6.524 14.212 18.058 1.00 49.28 172 GLN A C 1
ATOM 1325 O O . GLN A 1 172 ? -6.115 15.367 17.995 1.00 49.28 172 GLN A O 1
ATOM 1330 N N . GLU A 1 173 ? -7.754 13.883 17.655 1.00 43.44 173 GLU A N 1
ATOM 1331 C CA . GLU A 1 173 ? -8.731 14.876 17.184 1.00 43.44 173 GLU A CA 1
ATOM 1332 C C . GLU A 1 173 ? -9.236 15.809 18.301 1.00 43.44 173 GLU A C 1
ATOM 1334 O O . GLU A 1 173 ? -9.610 16.943 18.017 1.00 43.44 173 GLU A O 1
ATOM 1339 N N . ARG A 1 174 ? -9.217 15.375 19.572 1.00 38.59 174 ARG A N 1
ATOM 1340 C CA . ARG A 1 174 ? -9.638 16.187 20.735 1.00 38.59 174 ARG A CA 1
ATOM 1341 C C . ARG A 1 174 ? -8.549 17.106 21.292 1.00 38.59 174 ARG A C 1
ATOM 1343 O O . ARG A 1 174 ? -8.880 18.055 21.998 1.00 38.59 174 ARG A O 1
ATOM 1350 N N . GLU A 1 175 ? -7.275 16.843 21.004 1.00 37.09 175 GLU A N 1
ATOM 1351 C CA . GLU A 1 175 ? -6.160 17.740 21.359 1.00 37.09 175 GLU A CA 1
ATOM 1352 C C . GLU A 1 175 ? -5.953 18.871 20.338 1.00 37.09 175 GLU A C 1
ATOM 1354 O O . GLU A 1 175 ? -5.245 19.839 20.617 1.00 37.09 175 GLU A O 1
ATOM 1359 N N . ILE A 1 176 ? -6.614 18.801 19.180 1.00 38.94 176 ILE A N 1
ATOM 1360 C CA . ILE A 1 176 ? -6.746 19.929 18.258 1.00 38.94 176 ILE A CA 1
ATOM 1361 C C . ILE A 1 176 ? -7.966 20.734 18.728 1.00 38.94 176 ILE A C 1
ATOM 1363 O O . ILE A 1 176 ? -9.061 20.173 18.775 1.00 38.94 176 ILE A O 1
ATOM 1367 N N . PRO A 1 177 ? -7.838 22.025 19.089 1.00 32.19 177 PRO A N 1
ATOM 1368 C CA . PRO A 1 177 ? -8.984 22.824 19.502 1.00 32.19 177 PRO A CA 1
ATOM 1369 C C . PRO A 1 177 ? -10.070 22.797 18.419 1.00 32.19 177 PRO A C 1
ATOM 1371 O O . PRO A 1 177 ? -9.905 23.354 17.336 1.00 32.19 177 PRO A O 1
ATOM 1374 N N . THR A 1 178 ? -11.190 22.138 18.714 1.00 36.28 178 THR A N 1
ATOM 1375 C CA . THR A 1 178 ? -12.399 22.129 17.875 1.00 36.28 178 THR A CA 1
ATOM 1376 C C . THR A 1 178 ? -13.213 23.414 18.018 1.00 36.28 178 THR A C 1
ATOM 1378 O O . THR A 1 178 ? -14.223 23.589 17.341 1.00 36.28 178 THR A O 1
ATOM 1381 N N . GLU A 1 179 ? -12.790 24.328 18.892 1.00 32.03 179 GLU A N 1
ATOM 1382 C CA . GLU A 1 179 ? -13.222 25.717 18.831 1.00 32.03 179 GLU A CA 1
ATOM 1383 C C . GLU A 1 179 ? -12.220 26.474 17.953 1.00 32.03 179 GLU A C 1
ATOM 1385 O O . GLU A 1 179 ? -11.018 26.383 18.232 1.00 32.03 179 GLU A O 1
ATOM 1390 N N . PRO A 1 180 ? -12.654 27.240 16.925 1.00 32.38 180 PRO A N 1
ATOM 1391 C CA . PRO A 1 180 ? -11.771 28.252 16.358 1.00 32.38 180 PRO A CA 1
A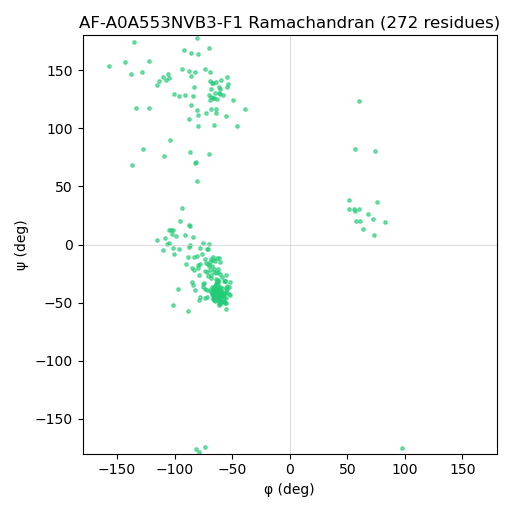TOM 1392 C C . PRO A 1 180 ? -11.235 29.039 17.549 1.00 32.38 180 PRO A C 1
ATOM 1394 O O . PRO A 1 180 ? -12.042 29.477 18.376 1.00 32.38 180 PRO A O 1
ATOM 1397 N N . ALA A 1 181 ? -9.903 29.123 17.688 1.00 35.94 181 ALA A N 1
ATOM 1398 C CA . ALA A 1 181 ? -9.261 29.886 18.753 1.00 35.94 181 ALA A CA 1
ATOM 1399 C C . ALA A 1 181 ? -10.080 31.156 18.935 1.00 35.94 181 ALA A C 1
ATOM 1401 O O . ALA A 1 181 ? -10.254 31.857 17.940 1.00 35.94 181 ALA A O 1
ATOM 1402 N N . LYS A 1 182 ? -10.692 31.357 20.117 1.00 36.19 182 LYS A N 1
ATOM 1403 C CA . LYS A 1 182 ? -11.605 32.479 20.363 1.00 36.19 182 LYS A CA 1
ATOM 1404 C C . LYS A 1 182 ? -10.939 33.725 19.808 1.00 36.19 182 LYS A C 1
ATOM 1406 O O . LYS A 1 182 ? -9.987 34.232 20.402 1.00 36.19 182 LYS A O 1
ATOM 1411 N N . PHE A 1 183 ? -11.399 34.138 18.631 1.00 36.81 183 PHE A N 1
ATOM 1412 C CA . PHE A 1 183 ? -10.866 35.279 17.922 1.00 36.81 183 PHE A CA 1
ATOM 1413 C C . PHE A 1 183 ? -11.224 36.446 18.818 1.00 36.81 183 PHE A C 1
ATOM 1415 O O . PHE A 1 183 ? -12.391 36.822 18.918 1.00 36.81 183 PHE A O 1
ATOM 1422 N N . ASN A 1 184 ? -10.250 36.955 19.567 1.00 35.72 184 ASN A N 1
ATOM 1423 C CA . ASN A 1 184 ? -10.484 38.194 20.269 1.00 35.72 184 ASN A CA 1
ATOM 1424 C C . ASN A 1 184 ? -10.592 39.265 19.169 1.00 35.72 184 ASN A C 1
ATOM 1426 O O . ASN A 1 184 ? -9.750 39.355 18.272 1.00 35.72 184 ASN A O 1
ATOM 1430 N N . GLU A 1 185 ? -11.674 40.038 19.189 1.00 36.31 185 GLU A N 1
ATOM 1431 C CA . GLU A 1 185 ? -11.923 41.105 18.213 1.00 36.31 185 GLU A CA 1
ATOM 1432 C C . GLU A 1 185 ? -10.837 42.200 18.245 1.00 36.31 185 GLU A C 1
ATOM 1434 O O . GLU A 1 185 ? -10.771 43.038 17.344 1.00 36.31 185 GLU A O 1
ATOM 1439 N N . GLN A 1 186 ? -9.966 42.205 19.261 1.00 37.91 186 GLN A N 1
ATOM 1440 C CA . GLN A 1 186 ? -8.803 43.083 19.342 1.00 37.91 186 GLN A CA 1
ATOM 1441 C C . GLN A 1 186 ? -7.696 42.683 18.347 1.00 37.91 186 GLN A C 1
ATOM 1443 O O . GLN A 1 186 ? -7.137 43.561 17.704 1.00 37.91 186 GLN A O 1
ATOM 1448 N N . SER A 1 187 ? -7.425 41.393 18.135 1.00 37.31 187 SER A N 1
ATOM 1449 C CA . SER A 1 187 ? -6.311 40.906 17.306 1.00 37.31 187 SER A CA 1
ATOM 1450 C C . SER A 1 187 ? -6.528 41.109 15.803 1.00 37.31 187 SER A C 1
ATOM 1452 O O . SER A 1 187 ? -5.574 41.066 15.035 1.00 37.31 187 SER A O 1
ATOM 1454 N N . ILE A 1 188 ? -7.765 41.382 15.378 1.00 37.47 188 ILE A N 1
ATOM 1455 C CA . ILE A 1 188 ? -8.098 41.762 13.994 1.00 37.47 188 ILE A CA 1
ATOM 1456 C C . ILE A 1 188 ? -7.769 43.243 13.736 1.00 37.47 188 ILE A C 1
ATOM 1458 O O . ILE A 1 188 ? -7.487 43.625 12.603 1.00 37.47 188 ILE A O 1
ATOM 1462 N N . LYS A 1 189 ? -7.763 44.086 14.778 1.00 36.84 189 LYS A N 1
ATOM 1463 C CA . LYS A 1 189 ? -7.474 45.525 14.653 1.00 36.84 189 LYS A CA 1
ATOM 1464 C C . LYS A 1 189 ? -5.981 45.832 14.514 1.00 36.84 189 LYS A C 1
ATOM 1466 O O . LYS A 1 189 ? -5.648 46.919 14.053 1.00 36.84 189 LYS A O 1
ATOM 1471 N N . ASP A 1 190 ? -5.123 44.873 14.858 1.00 35.44 190 ASP A N 1
ATOM 1472 C CA . ASP A 1 190 ? -3.663 45.009 14.801 1.00 35.44 190 ASP A CA 1
ATOM 1473 C C . ASP A 1 190 ? -3.045 44.438 13.510 1.00 35.44 190 ASP A C 1
ATOM 1475 O O . ASP A 1 190 ? -1.844 44.587 13.283 1.00 35.44 190 ASP A O 1
ATOM 1479 N N . LEU A 1 191 ? -3.849 43.827 12.628 1.00 33.84 191 LEU A N 1
ATOM 1480 C CA . LEU A 1 191 ? -3.435 43.578 11.246 1.00 33.84 191 LEU A CA 1
ATOM 1481 C C . LEU A 1 191 ? -3.335 44.935 10.534 1.00 33.84 191 LEU A C 1
ATOM 1483 O O . LEU A 1 191 ? -4.356 45.622 10.404 1.00 33.84 191 LEU A O 1
ATOM 1487 N N . PRO A 1 192 ? -2.144 45.359 10.068 1.00 34.00 192 PRO A N 1
ATOM 1488 C CA . PRO A 1 192 ? -2.019 46.630 9.383 1.00 34.00 192 PRO A CA 1
ATOM 1489 C C . PRO A 1 192 ? -2.837 46.546 8.094 1.00 34.00 192 PRO A C 1
ATOM 1491 O O . PRO A 1 192 ? -2.518 45.789 7.182 1.00 34.00 192 PRO A O 1
ATOM 1494 N N . THR A 1 193 ? -3.906 47.341 8.048 1.00 40.50 193 THR A N 1
ATOM 1495 C CA . THR A 1 193 ? -4.771 47.590 6.886 1.00 40.50 193 THR A CA 1
ATOM 1496 C C . THR A 1 193 ? -5.413 46.362 6.251 1.00 40.50 193 THR A C 1
ATOM 1498 O O . THR A 1 193 ? -5.013 45.942 5.178 1.00 40.50 193 THR A O 1
ATOM 1501 N N . LEU A 1 194 ? -6.525 45.903 6.821 1.00 32.38 194 LEU A N 1
ATOM 1502 C CA . LEU A 1 194 ? -7.635 45.343 6.041 1.00 32.38 194 LEU A CA 1
ATOM 1503 C C . LEU A 1 194 ? -8.948 45.888 6.607 1.00 32.38 194 LEU A C 1
ATOM 1505 O O . LEU A 1 194 ? -9.742 45.207 7.252 1.00 32.38 194 LEU A O 1
ATOM 1509 N N . SER A 1 195 ? -9.136 47.190 6.404 1.00 33.00 195 SER A N 1
ATOM 1510 C CA . SER A 1 195 ? -10.417 47.845 6.610 1.00 33.00 195 SER A CA 1
ATOM 1511 C C . SER A 1 195 ? -11.434 47.337 5.590 1.00 33.00 195 SER A C 1
ATOM 1513 O O . SER A 1 195 ? -11.207 47.472 4.394 1.00 33.00 195 SER A O 1
ATOM 1515 N N . ALA A 1 196 ? -12.566 46.875 6.117 1.00 37.97 196 ALA A N 1
ATOM 1516 C CA . ALA A 1 196 ? -13.891 46.850 5.504 1.00 37.97 196 ALA A CA 1
ATOM 1517 C C . ALA A 1 196 ? -14.077 46.053 4.195 1.00 37.97 196 ALA A C 1
ATOM 1519 O O . ALA A 1 196 ? -13.542 46.385 3.146 1.00 37.97 196 ALA A O 1
ATOM 1520 N N . SER A 1 197 ? -15.034 45.120 4.264 1.00 41.91 197 SER A N 1
ATOM 1521 C CA . SER A 1 197 ? -15.772 44.560 3.122 1.00 41.91 197 SER A CA 1
ATOM 1522 C C . SER A 1 197 ? -14.982 43.585 2.250 1.00 41.91 197 SER A C 1
ATOM 1524 O O . SER A 1 197 ? -14.533 43.943 1.169 1.00 41.91 197 SER A O 1
ATOM 1526 N N . LEU A 1 198 ? -14.866 42.331 2.683 1.00 36.38 198 LEU A N 1
ATOM 1527 C CA . LEU A 1 198 ? -14.394 41.262 1.809 1.00 36.38 198 LEU A CA 1
ATOM 1528 C C . LEU A 1 198 ? -15.453 40.156 1.747 1.00 36.38 198 LEU A C 1
ATOM 1530 O O . LEU A 1 198 ? -15.864 39.595 2.762 1.00 36.38 198 LEU A O 1
ATOM 1534 N N . SER A 1 199 ? -15.970 39.953 0.540 1.00 39.09 199 SER A N 1
ATOM 1535 C CA . SER A 1 199 ? -16.909 38.907 0.146 1.00 39.09 199 SER A CA 1
ATOM 1536 C C . SER A 1 199 ? -16.222 37.533 0.150 1.00 39.09 199 SER A C 1
ATOM 1538 O O . SER A 1 199 ? -15.003 37.449 0.244 1.00 39.09 199 SER A O 1
ATOM 1540 N N . MET A 1 200 ? -16.968 36.429 0.027 1.00 43.16 200 MET A N 1
ATOM 1541 C CA . MET A 1 200 ? -16.375 35.076 -0.024 1.00 43.16 200 MET A CA 1
ATOM 1542 C C . MET A 1 200 ? -15.259 34.924 -1.084 1.00 43.16 200 MET A C 1
ATOM 1544 O O . MET A 1 200 ? -14.294 34.216 -0.820 1.00 43.16 200 MET A O 1
ATOM 1548 N N . MET A 1 201 ? -15.326 35.638 -2.218 1.00 41.56 201 MET A N 1
ATOM 1549 C CA . MET A 1 201 ? -14.274 35.630 -3.256 1.00 41.56 201 MET A CA 1
ATOM 1550 C C . MET A 1 201 ? -12.933 36.202 -2.773 1.00 41.56 201 MET A C 1
ATOM 1552 O O . MET A 1 201 ? -11.869 35.785 -3.222 1.00 41.56 201 MET A O 1
ATOM 1556 N N . ASP A 1 202 ? -12.971 37.129 -1.825 1.00 47.56 202 ASP A N 1
ATOM 1557 C CA . ASP A 1 202 ? -11.782 37.775 -1.281 1.00 47.56 202 ASP A CA 1
ATOM 1558 C C . ASP A 1 202 ? -11.059 36.897 -0.241 1.00 47.56 202 ASP A C 1
ATOM 1560 O O . ASP A 1 202 ? -9.893 37.129 0.085 1.00 47.56 202 ASP A O 1
ATOM 1564 N N . ILE A 1 203 ? -11.752 35.886 0.296 1.00 47.22 203 ILE A N 1
ATOM 1565 C CA . ILE A 1 203 ? -11.187 34.884 1.209 1.00 47.22 203 ILE A CA 1
ATOM 1566 C C . ILE A 1 203 ? -10.384 33.858 0.408 1.00 47.22 203 ILE A C 1
ATOM 1568 O O . ILE A 1 203 ? -9.247 33.568 0.771 1.00 47.22 203 ILE A O 1
ATOM 1572 N N . ASP A 1 204 ? -10.933 33.371 -0.707 1.00 47.84 204 ASP A N 1
ATOM 1573 C CA . ASP A 1 204 ? -10.254 32.418 -1.592 1.00 47.84 204 ASP A CA 1
ATOM 1574 C C . ASP A 1 204 ? -8.955 33.007 -2.166 1.00 47.84 204 ASP A C 1
ATOM 1576 O O . ASP A 1 204 ? -7.928 32.331 -2.188 1.00 47.84 204 ASP A O 1
ATOM 1580 N N . SER A 1 205 ? -8.960 34.300 -2.517 1.00 54.56 205 SER A N 1
ATOM 1581 C CA . SER A 1 205 ? -7.756 35.012 -2.970 1.00 54.56 205 SER A CA 1
ATOM 1582 C C . SER A 1 205 ? -6.663 35.083 -1.897 1.00 54.56 205 SER A C 1
ATOM 1584 O O . SER A 1 205 ? -5.487 34.951 -2.213 1.00 54.56 205 SER A O 1
ATOM 1586 N N . LYS A 1 206 ? -7.028 35.258 -0.622 1.00 58.28 206 LYS A N 1
ATOM 1587 C CA . LYS A 1 206 ? -6.061 35.284 0.491 1.00 58.28 206 LYS A CA 1
ATOM 1588 C C . LYS A 1 206 ? -5.537 33.903 0.858 1.00 58.28 206 LYS A C 1
ATOM 1590 O O . LYS A 1 206 ? -4.389 33.770 1.262 1.00 58.28 206 LYS A O 1
ATOM 1595 N N . ILE A 1 207 ? -6.374 32.874 0.738 1.00 57.66 207 ILE A N 1
ATOM 1596 C CA . ILE A 1 207 ? -5.936 31.490 0.943 1.00 57.66 207 ILE A CA 1
ATOM 1597 C C . ILE A 1 207 ? -4.967 31.085 -0.173 1.00 57.66 207 ILE A C 1
ATOM 1599 O O . ILE A 1 207 ? -3.992 30.393 0.107 1.00 57.66 207 ILE A O 1
ATOM 1603 N N . ALA A 1 208 ? -5.186 31.550 -1.408 1.00 59.25 208 ALA A N 1
ATOM 1604 C CA . ALA A 1 208 ? -4.264 31.324 -2.517 1.00 59.25 208 ALA A CA 1
ATOM 1605 C C . ALA A 1 208 ? -2.868 31.923 -2.253 1.00 59.25 208 ALA A C 1
ATOM 1607 O O . ALA A 1 208 ? -1.877 31.240 -2.489 1.00 59.25 208 ALA A O 1
ATOM 1608 N N . GLU A 1 209 ? -2.777 33.131 -1.681 1.00 64.75 209 GLU A N 1
ATOM 1609 C CA . GLU A 1 209 ? -1.491 33.750 -1.297 1.00 64.75 209 GLU A CA 1
ATOM 1610 C C . GLU A 1 209 ? -0.725 32.941 -0.230 1.00 64.75 209 GLU A C 1
ATOM 1612 O O . GLU A 1 209 ? 0.503 32.896 -0.236 1.00 64.75 209 GLU A O 1
ATOM 1617 N N . GLU A 1 210 ? -1.426 32.253 0.677 1.00 68.06 210 GLU A N 1
ATOM 1618 C CA . GLU A 1 210 ? -0.798 31.369 1.673 1.00 68.06 210 GLU A CA 1
ATOM 1619 C C . GLU A 1 210 ? -0.428 29.981 1.114 1.00 68.06 210 GLU A C 1
ATOM 1621 O O . GLU A 1 210 ? 0.275 29.214 1.780 1.00 68.06 210 GLU A O 1
ATOM 1626 N N . LEU A 1 211 ? -0.873 29.645 -0.104 1.00 80.44 211 LEU A N 1
ATOM 1627 C CA . LEU A 1 211 ? -0.545 28.392 -0.790 1.00 80.44 211 LEU A CA 1
ATOM 1628 C C . LEU A 1 211 ? 0.701 28.485 -1.684 1.00 80.44 211 LEU A C 1
ATOM 1630 O O . LEU A 1 211 ? 1.038 27.508 -2.355 1.00 80.44 211 LEU A O 1
ATOM 1634 N N . GLU A 1 212 ? 1.438 29.590 -1.629 1.00 85.44 212 GLU A N 1
ATOM 1635 C CA . GLU A 1 212 ? 2.778 29.696 -2.200 1.00 85.44 212 GLU A CA 1
ATOM 1636 C C . GLU A 1 212 ? 3.823 29.156 -1.209 1.00 85.44 212 GLU A C 1
ATOM 1638 O O . GLU A 1 212 ? 3.889 29.544 -0.038 1.00 85.44 212 GLU A O 1
ATOM 1643 N N . CYS A 1 213 ? 4.675 28.235 -1.661 1.00 85.88 213 CYS A N 1
ATOM 1644 C CA . CYS A 1 213 ? 5.727 27.699 -0.808 1.00 85.88 213 CYS A CA 1
ATOM 1645 C C . CYS A 1 213 ? 6.805 28.765 -0.526 1.00 85.88 213 CYS A C 1
ATOM 1647 O O . CYS A 1 213 ? 7.479 29.195 -1.460 1.00 85.88 213 CYS A O 1
ATOM 1649 N N . PRO A 1 214 ? 7.124 29.093 0.742 1.00 83.31 214 PRO A N 1
ATOM 1650 C CA . PRO A 1 214 ? 8.114 30.126 1.070 1.00 83.31 214 PRO A CA 1
ATOM 1651 C C . PRO A 1 214 ? 9.567 29.727 0.755 1.00 83.31 214 PRO A C 1
ATOM 1653 O O . PRO A 1 214 ? 10.483 30.512 0.987 1.00 83.31 214 PRO A O 1
ATOM 1656 N N . VAL A 1 215 ? 9.799 28.492 0.297 1.00 83.94 215 VAL A N 1
ATOM 1657 C CA . VAL A 1 215 ? 11.133 27.958 -0.016 1.00 83.94 215 VAL A CA 1
ATOM 1658 C C . VAL A 1 215 ? 11.395 27.973 -1.517 1.00 83.94 215 VAL A C 1
ATOM 1660 O O . VAL A 1 215 ? 12.429 28.479 -1.943 1.00 83.94 215 VAL A O 1
ATOM 1663 N N . CYS A 1 216 ? 10.485 27.411 -2.317 1.00 85.75 216 CYS A N 1
ATOM 1664 C CA . CYS A 1 216 ? 10.639 27.342 -3.772 1.00 85.75 216 CYS A CA 1
ATOM 1665 C C . CYS A 1 216 ? 9.847 28.408 -4.534 1.00 85.75 216 CYS A C 1
ATOM 1667 O O . CYS A 1 216 ? 10.055 28.523 -5.736 1.00 85.75 216 CYS A O 1
ATOM 1669 N N . LEU A 1 217 ? 8.981 29.173 -3.856 1.00 85.62 217 LEU A N 1
ATOM 1670 C CA . LEU A 1 217 ? 8.113 30.195 -4.457 1.00 85.62 217 LEU A CA 1
ATOM 1671 C C . LEU A 1 217 ? 7.203 29.628 -5.562 1.00 85.62 217 LEU A C 1
ATOM 1673 O O . LEU A 1 217 ? 6.863 30.307 -6.525 1.00 85.62 217 LEU A O 1
ATOM 1677 N N . GLU A 1 218 ? 6.856 28.343 -5.447 1.00 84.81 218 GLU A N 1
ATOM 1678 C CA . GLU A 1 218 ? 5.887 27.684 -6.323 1.00 84.81 218 GLU A CA 1
ATOM 1679 C C . GLU A 1 218 ? 4.573 27.474 -5.574 1.00 84.81 218 GLU A C 1
ATOM 1681 O O . GLU A 1 218 ? 4.574 27.166 -4.373 1.00 84.81 218 GLU A O 1
ATOM 1686 N N . ASP A 1 219 ? 3.471 27.545 -6.317 1.00 84.62 219 ASP A N 1
ATOM 1687 C CA . ASP A 1 219 ? 2.146 27.185 -5.831 1.00 84.62 219 ASP A CA 1
ATOM 1688 C C . ASP A 1 219 ? 2.098 25.714 -5.409 1.00 84.62 219 ASP A C 1
ATOM 1690 O O . ASP A 1 219 ? 2.519 24.798 -6.128 1.00 84.62 219 ASP A O 1
ATOM 1694 N N . MET A 1 220 ? 1.511 25.462 -4.244 1.00 85.56 220 MET A N 1
ATOM 1695 C CA . MET A 1 220 ? 1.306 24.126 -3.692 1.00 85.56 220 MET A CA 1
ATOM 1696 C C . MET A 1 220 ? 0.083 23.442 -4.312 1.00 85.56 220 MET A C 1
ATOM 1698 O O . MET A 1 220 ? -0.825 22.997 -3.613 1.00 85.56 220 MET A O 1
ATOM 1702 N N . HIS A 1 221 ? 0.055 23.356 -5.642 1.00 82.25 221 HIS A N 1
ATOM 1703 C CA . HIS A 1 221 ? -1.029 22.719 -6.379 1.00 82.25 221 HIS A CA 1
ATOM 1704 C C . HIS A 1 221 ? -1.037 21.190 -6.176 1.00 82.25 221 HIS A C 1
ATOM 1706 O O . HIS A 1 221 ? 0.023 20.566 -6.060 1.00 82.25 221 HIS A O 1
ATOM 1712 N N . PRO A 1 222 ? -2.201 20.522 -6.196 1.00 75.50 222 PRO A N 1
ATOM 1713 C CA . PRO A 1 222 ? -2.251 19.064 -6.162 1.00 75.50 222 PRO A CA 1
ATOM 1714 C C . PRO A 1 222 ? -1.410 18.405 -7.269 1.00 75.50 222 PRO A C 1
ATOM 1716 O O . PRO A 1 222 ? -1.378 18.924 -8.389 1.00 75.50 222 PRO A O 1
ATOM 1719 N N . PRO A 1 223 ? -0.751 17.256 -7.018 1.00 76.69 223 PRO A N 1
ATOM 1720 C CA . PRO A 1 223 ? -0.805 16.409 -5.818 1.00 76.69 223 PRO A CA 1
ATOM 1721 C C . PRO A 1 223 ? 0.293 16.726 -4.777 1.00 76.69 223 PRO A C 1
ATOM 1723 O O . PRO A 1 223 ? 0.788 15.825 -4.099 1.00 76.69 223 PRO A O 1
ATOM 1726 N N . VAL A 1 224 ? 0.742 17.981 -4.672 1.00 81.00 224 VAL A N 1
ATOM 1727 C CA . VAL A 1 224 ? 1.809 18.366 -3.737 1.00 81.00 224 VAL A CA 1
ATOM 1728 C C . VAL A 1 224 ? 1.355 18.196 -2.290 1.00 81.00 224 VAL A C 1
ATOM 1730 O O . VAL A 1 224 ? 0.341 18.751 -1.878 1.00 81.00 224 VAL A O 1
ATOM 1733 N N . LEU A 1 225 ? 2.138 17.449 -1.507 1.00 83.25 225 LEU A N 1
ATOM 1734 C CA . LEU A 1 225 ? 1.942 17.366 -0.061 1.00 83.25 225 LEU A CA 1
ATOM 1735 C C . LEU A 1 225 ? 2.243 18.721 0.575 1.00 83.25 225 LEU A C 1
ATOM 1737 O O . LEU A 1 225 ? 3.227 19.363 0.208 1.00 83.25 225 LEU A O 1
ATOM 1741 N N . ILE A 1 226 ? 1.442 19.136 1.550 1.00 81.94 226 ILE A N 1
ATOM 1742 C CA . ILE A 1 226 ? 1.644 20.404 2.260 1.00 81.94 226 ILE A CA 1
ATOM 1743 C C . ILE A 1 226 ? 1.960 20.087 3.709 1.00 81.94 226 ILE A C 1
ATOM 1745 O O . ILE A 1 226 ? 1.348 19.210 4.310 1.00 81.94 226 ILE A O 1
ATOM 1749 N N . PHE A 1 227 ? 2.928 20.788 4.280 1.00 85.12 227 PHE A N 1
ATOM 1750 C CA . PHE A 1 227 ? 3.330 20.659 5.673 1.00 85.12 227 PHE A CA 1
ATOM 1751 C C . PHE A 1 227 ? 3.204 22.007 6.375 1.00 85.12 227 PHE A C 1
ATOM 1753 O O . PHE A 1 227 ? 3.204 23.053 5.731 1.00 85.12 227 PHE A O 1
ATOM 1760 N N . SER A 1 228 ? 3.097 21.977 7.700 1.00 82.50 228 SER A N 1
ATOM 1761 C CA . SER A 1 228 ? 3.088 23.165 8.537 1.00 82.50 228 SER A CA 1
ATOM 1762 C C . SER A 1 228 ? 3.931 22.999 9.791 1.00 82.50 228 SER A C 1
ATOM 1764 O O . SER A 1 228 ? 4.013 21.912 10.368 1.00 82.50 228 SER A O 1
ATOM 1766 N N . CYS A 1 229 ? 4.541 24.096 10.228 1.00 77.25 229 CYS A N 1
ATOM 1767 C CA . CYS A 1 229 ? 5.209 24.164 11.525 1.00 77.25 229 CYS A CA 1
ATOM 1768 C C . CYS A 1 229 ? 4.187 24.394 12.659 1.00 77.25 229 CYS A C 1
ATOM 1770 O O . CYS A 1 229 ? 2.996 24.567 12.382 1.00 77.25 229 CYS A O 1
ATOM 1772 N N . SER A 1 230 ? 4.615 24.429 13.925 1.00 72.88 230 SER A N 1
ATOM 1773 C CA . SER A 1 230 ? 3.690 24.619 15.061 1.00 72.88 230 SER A CA 1
ATOM 1774 C C . SER A 1 230 ? 3.033 26.003 15.054 1.00 72.88 230 SER A C 1
ATOM 1776 O O . SER A 1 230 ? 1.929 26.172 15.560 1.00 72.88 230 SER A O 1
ATOM 1778 N N . ASN A 1 231 ? 3.678 26.981 14.406 1.00 69.56 231 ASN A N 1
ATOM 1779 C CA . ASN A 1 231 ? 3.137 28.322 14.155 1.00 69.56 231 ASN A CA 1
ATOM 1780 C C . ASN A 1 231 ? 2.301 28.416 12.858 1.00 69.56 231 ASN A C 1
ATOM 1782 O O . ASN A 1 231 ? 2.092 29.513 12.353 1.00 69.56 231 ASN A O 1
ATOM 1786 N N . ALA A 1 232 ? 1.860 27.284 12.297 1.00 71.00 232 ALA A N 1
ATOM 1787 C CA . ALA A 1 232 ? 0.961 27.185 11.140 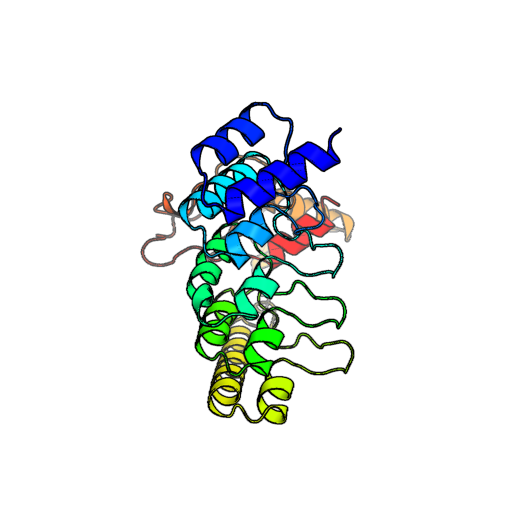1.00 71.00 232 ALA A CA 1
ATOM 1788 C C . ALA A 1 232 ? 1.477 27.749 9.797 1.00 71.00 232 ALA A C 1
ATOM 1790 O O . ALA A 1 232 ? 0.709 27.861 8.845 1.00 71.00 232 ALA A O 1
ATOM 1791 N N . HIS A 1 233 ? 2.773 28.041 9.660 1.00 78.44 233 HIS A N 1
ATOM 1792 C CA . HIS A 1 233 ? 3.351 28.412 8.364 1.00 78.44 233 HIS A CA 1
ATOM 1793 C C . HIS A 1 233 ? 3.391 27.211 7.424 1.00 78.44 233 HIS A C 1
ATOM 1795 O O . HIS A 1 233 ? 3.926 26.174 7.816 1.00 78.44 233 HIS A O 1
ATOM 1801 N N . LEU A 1 234 ? 2.872 27.364 6.205 1.00 85.00 234 LEU A N 1
ATOM 1802 C CA . LEU A 1 234 ? 2.795 26.298 5.207 1.00 85.00 234 LEU A CA 1
ATOM 1803 C C . LEU A 1 234 ? 4.067 26.199 4.353 1.00 85.00 234 LEU A C 1
ATOM 1805 O O . LEU A 1 234 ? 4.747 27.197 4.110 1.00 85.00 234 LEU A O 1
ATOM 1809 N N . PHE A 1 235 ? 4.396 24.991 3.899 1.00 86.25 235 PHE A N 1
ATOM 1810 C CA . PHE A 1 235 ? 5.482 24.726 2.952 1.00 86.25 235 PHE A CA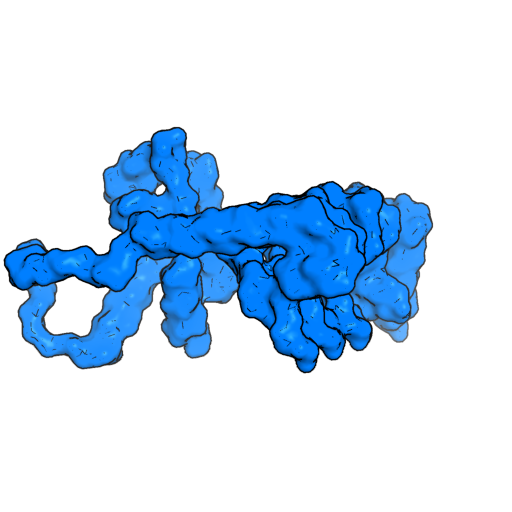 1
ATOM 1811 C C . PHE A 1 235 ? 5.264 23.404 2.209 1.00 86.25 235 PHE A C 1
ATOM 1813 O O . PHE A 1 235 ? 4.604 22.486 2.702 1.00 86.25 235 PHE A O 1
ATOM 1820 N N . CYS A 1 236 ? 5.818 23.311 0.999 1.00 86.38 236 CYS A N 1
ATOM 1821 C CA . CYS A 1 236 ? 5.554 22.202 0.092 1.00 86.38 236 CYS A CA 1
ATOM 1822 C C . CYS A 1 236 ? 6.465 20.999 0.353 1.00 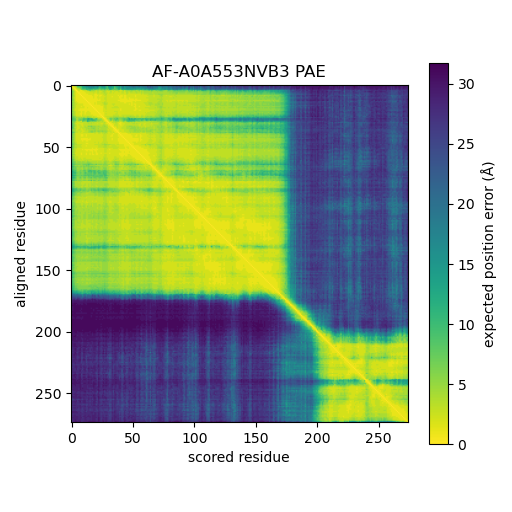86.38 236 CYS A C 1
ATOM 1824 O O . CYS A 1 236 ? 7.654 21.142 0.635 1.00 86.38 236 CYS A O 1
ATOM 1826 N N . GLY A 1 237 ? 5.924 19.798 0.165 1.00 81.56 237 GLY A N 1
ATOM 1827 C CA . GLY A 1 237 ? 6.641 18.529 0.274 1.00 81.56 237 GLY A CA 1
ATOM 1828 C C . GLY A 1 237 ? 7.630 18.255 -0.860 1.00 81.56 237 GLY A C 1
ATOM 1829 O O . GLY A 1 237 ? 8.319 17.241 -0.817 1.00 81.56 237 GLY A O 1
ATOM 1830 N N . ARG A 1 238 ? 7.701 19.127 -1.879 1.00 81.69 238 ARG A N 1
ATOM 1831 C CA . ARG A 1 238 ? 8.745 19.067 -2.920 1.00 81.69 238 ARG A CA 1
ATOM 1832 C C . ARG A 1 238 ? 10.080 19.574 -2.396 1.00 81.69 238 ARG A C 1
ATOM 1834 O O . ARG A 1 238 ? 11.129 19.056 -2.767 1.00 81.69 238 ARG A O 1
ATOM 1841 N N . CYS A 1 239 ? 10.045 20.599 -1.548 1.00 79.56 239 CYS A N 1
ATOM 1842 C CA . CYS A 1 239 ? 11.228 21.036 -0.836 1.00 79.56 239 CYS A CA 1
ATOM 1843 C C . CYS A 1 239 ? 11.585 19.938 0.163 1.00 79.56 239 CYS A C 1
ATOM 1845 O O . CYS A 1 239 ? 10.707 19.415 0.844 1.00 79.56 239 CYS A O 1
ATOM 1847 N N . ASN A 1 240 ? 12.858 19.552 0.233 1.00 65.81 240 ASN A N 1
ATOM 1848 C CA . ASN A 1 240 ? 13.316 18.528 1.165 1.00 65.81 240 ASN A CA 1
ATOM 1849 C C . ASN A 1 240 ? 13.250 19.075 2.600 1.00 65.81 240 ASN A C 1
ATOM 1851 O O . ASN A 1 240 ? 14.247 19.508 3.171 1.00 65.81 240 ASN A O 1
ATOM 1855 N N . ILE A 1 241 ? 12.045 19.116 3.169 1.00 61.47 241 ILE A N 1
ATOM 1856 C CA . ILE A 1 241 ? 11.751 19.725 4.468 1.00 61.47 241 ILE A CA 1
ATOM 1857 C C . ILE A 1 241 ? 12.582 19.069 5.580 1.00 61.47 241 ILE A C 1
ATOM 1859 O O . ILE A 1 241 ? 12.928 19.736 6.547 1.00 61.47 241 ILE A O 1
ATOM 1863 N N . LEU A 1 242 ? 12.961 17.796 5.422 1.00 53.16 242 LEU A N 1
ATOM 1864 C CA . LEU A 1 242 ? 13.822 17.074 6.365 1.00 53.16 242 LEU A CA 1
ATOM 1865 C C . LEU A 1 242 ? 15.268 17.607 6.407 1.00 53.16 242 LEU A C 1
ATOM 1867 O O . LEU A 1 242 ? 15.976 17.352 7.378 1.00 53.16 242 LEU A O 1
ATOM 1871 N N . GLU A 1 243 ? 15.711 18.361 5.397 1.00 64.69 243 GLU A N 1
ATOM 1872 C CA . GLU A 1 243 ? 16.990 19.087 5.421 1.00 64.69 243 GLU A CA 1
ATOM 1873 C C . GLU A 1 243 ? 16.866 20.510 5.985 1.00 64.69 243 GLU A C 1
ATOM 1875 O O . GLU A 1 243 ? 17.873 21.109 6.380 1.00 64.69 243 GLU A O 1
ATOM 1880 N N . LEU A 1 244 ? 15.649 21.059 6.073 1.00 68.94 244 LEU A N 1
ATOM 1881 C CA . LEU A 1 244 ? 15.424 22.339 6.733 1.00 68.94 244 LEU A CA 1
ATOM 1882 C C . LEU A 1 244 ? 15.566 22.131 8.241 1.00 68.94 244 LEU A C 1
ATOM 1884 O O . LEU A 1 244 ? 14.769 21.457 8.879 1.00 68.94 244 LEU A O 1
ATOM 1888 N N . LYS A 1 245 ? 16.603 22.720 8.838 1.00 81.44 245 LYS A N 1
ATOM 1889 C CA . LYS A 1 245 ? 16.771 22.697 10.301 1.00 81.44 245 LYS A CA 1
ATOM 1890 C C . LYS A 1 245 ? 15.759 23.596 11.008 1.00 81.44 245 LYS A C 1
ATOM 1892 O O . LYS A 1 245 ? 15.495 23.399 12.189 1.00 81.44 245 LYS A O 1
ATOM 1897 N N . THR A 1 246 ? 15.225 24.595 10.307 1.00 85.50 246 THR A N 1
ATOM 1898 C CA . THR A 1 246 ? 14.301 25.574 10.875 1.00 85.50 246 THR A CA 1
ATOM 1899 C C . THR A 1 246 ? 13.200 25.989 9.900 1.00 85.50 246 THR A C 1
ATOM 1901 O O . THR A 1 246 ? 13.366 25.917 8.681 1.00 85.50 246 THR A O 1
ATOM 1904 N N . CYS A 1 247 ? 12.083 26.486 10.439 1.00 82.50 247 CYS A N 1
ATOM 1905 C CA . CYS A 1 247 ? 11.004 27.072 9.650 1.00 82.50 247 CYS A CA 1
ATOM 1906 C C . CYS A 1 247 ? 11.489 28.313 8.868 1.00 82.50 247 CYS A C 1
ATOM 1908 O O . CYS A 1 247 ? 12.025 29.240 9.482 1.00 82.50 247 CYS A O 1
ATOM 1910 N N . PRO A 1 248 ? 11.223 28.412 7.553 1.00 81.06 248 PRO A N 1
ATOM 1911 C CA . PRO A 1 248 ? 11.625 29.562 6.736 1.00 81.06 248 PRO A CA 1
ATOM 1912 C C . PRO A 1 248 ? 10.998 30.896 7.170 1.00 81.06 248 PRO A C 1
ATOM 1914 O O . PRO A 1 248 ? 11.629 31.940 7.025 1.00 81.06 248 PRO A O 1
ATOM 1917 N N . LYS A 1 249 ? 9.771 30.866 7.717 1.00 79.38 249 LYS A N 1
ATOM 1918 C CA . LYS A 1 249 ? 9.034 32.067 8.149 1.00 79.38 249 LYS A CA 1
ATOM 1919 C C . LYS A 1 249 ? 9.357 32.454 9.603 1.00 79.38 249 LYS A C 1
ATOM 1921 O O . LYS A 1 249 ? 9.825 33.561 9.848 1.00 79.38 249 LYS A O 1
ATOM 1926 N N . CYS A 1 250 ? 9.159 31.557 10.578 1.00 80.44 250 CYS A N 1
ATOM 1927 C CA . CYS A 1 250 ? 9.332 31.882 12.009 1.00 80.44 250 CYS A CA 1
ATOM 1928 C C . CYS A 1 250 ? 10.642 31.404 12.649 1.00 80.44 250 CYS A C 1
ATOM 1930 O O . CYS A 1 250 ? 10.864 31.687 13.824 1.00 80.44 250 CYS A O 1
ATOM 1932 N N . ARG A 1 251 ? 11.502 30.685 11.916 1.00 85.19 251 ARG A N 1
ATOM 1933 C CA . ARG A 1 251 ? 12.766 30.108 12.417 1.00 85.19 251 ARG A CA 1
ATOM 1934 C C . ARG A 1 251 ? 12.617 29.092 13.559 1.00 85.19 251 ARG A C 1
ATOM 1936 O O . ARG A 1 251 ? 13.592 28.825 14.254 1.00 85.19 251 ARG A O 1
ATOM 1943 N N . GLU A 1 252 ? 11.429 28.512 13.733 1.00 80.12 252 GLU A N 1
ATOM 1944 C CA . GLU A 1 252 ? 11.188 27.387 14.649 1.00 80.12 252 GLU A CA 1
ATOM 1945 C C . GLU A 1 252 ? 12.133 26.217 14.347 1.00 80.12 252 GLU A C 1
ATOM 1947 O O . GLU A 1 252 ? 12.318 25.882 13.183 1.00 80.12 252 GLU A O 1
ATOM 1952 N N . ASP A 1 253 ? 12.728 25.617 15.379 1.00 82.81 253 ASP A N 1
ATOM 1953 C CA . ASP A 1 253 ? 13.692 24.517 15.262 1.00 82.81 253 ASP A CA 1
ATOM 1954 C C . ASP A 1 253 ? 12.988 23.174 15.021 1.00 82.81 253 ASP A C 1
ATOM 1956 O O . ASP A 1 253 ? 12.330 22.629 15.911 1.00 82.81 253 ASP A O 1
ATOM 1960 N N . PHE A 1 254 ? 13.167 22.618 13.821 1.00 83.12 254 PHE A N 1
ATOM 1961 C CA . PHE A 1 254 ? 12.533 21.365 13.405 1.00 83.12 254 PHE A CA 1
ATOM 1962 C C . PHE A 1 254 ? 13.138 20.123 14.058 1.00 83.12 254 PHE A C 1
ATOM 1964 O O . PHE A 1 254 ? 12.525 19.058 14.016 1.00 83.12 254 PHE A O 1
ATOM 1971 N N . SER A 1 255 ? 14.299 20.241 14.711 1.00 77.62 255 SER A N 1
ATOM 1972 C CA . SER A 1 255 ? 14.829 19.146 15.528 1.00 77.62 255 SER A CA 1
ATOM 1973 C C . SER A 1 255 ? 14.027 18.936 16.816 1.00 77.62 255 SER A C 1
ATOM 1975 O O . SER A 1 255 ? 13.964 17.817 17.323 1.00 77.62 255 SER A O 1
ATOM 1977 N N . GLN A 1 256 ? 13.392 19.997 17.324 1.00 74.69 256 GLN A N 1
ATOM 1978 C CA . GLN A 1 256 ? 12.548 19.962 18.520 1.00 74.69 256 GLN A CA 1
ATOM 1979 C C . GLN A 1 256 ? 11.067 19.834 18.158 1.00 74.69 256 GLN A C 1
ATOM 1981 O O . GLN A 1 256 ? 10.334 19.101 18.819 1.00 74.69 256 GLN A O 1
ATOM 1986 N N . TYR A 1 257 ? 10.645 20.512 17.089 1.00 72.88 257 TYR A N 1
ATOM 1987 C CA . TYR A 1 257 ? 9.256 20.573 16.640 1.00 72.88 257 TYR A CA 1
ATOM 1988 C C . TYR A 1 257 ? 9.179 20.195 15.159 1.00 72.88 257 TYR A C 1
ATOM 1990 O O . TYR A 1 257 ? 9.198 21.076 14.293 1.00 72.88 257 TYR A O 1
ATOM 1998 N N . PRO A 1 258 ? 9.155 18.888 14.837 1.00 72.75 258 PRO A N 1
ATOM 1999 C CA . PRO A 1 258 ? 9.166 18.445 13.457 1.00 72.75 258 PRO A CA 1
ATOM 2000 C C . PRO A 1 258 ? 7.897 18.918 12.740 1.00 72.75 258 PRO A C 1
ATOM 2002 O O . PRO A 1 258 ? 6.802 18.887 13.310 1.00 72.75 258 PRO A O 1
ATOM 2005 N N . PRO A 1 259 ? 8.026 19.353 11.482 1.00 77.00 259 PRO A N 1
ATOM 2006 C CA . PRO A 1 259 ? 6.898 19.851 10.726 1.00 77.00 259 PRO A CA 1
ATOM 2007 C C . PRO A 1 259 ? 5.904 18.731 10.415 1.00 77.00 259 PRO A C 1
ATOM 2009 O O . PRO A 1 259 ? 6.286 17.620 10.044 1.00 77.00 259 PRO A O 1
ATOM 2012 N N . ASN A 1 260 ? 4.614 19.039 10.531 1.00 76.94 260 ASN A N 1
ATOM 2013 C CA . ASN A 1 260 ? 3.534 18.072 10.361 1.00 76.94 260 ASN A CA 1
ATOM 2014 C C . ASN A 1 260 ? 2.831 18.267 9.022 1.00 76.94 260 ASN A C 1
ATOM 2016 O O . ASN A 1 260 ? 2.628 19.393 8.577 1.00 76.94 260 ASN A O 1
ATOM 2020 N N . ARG A 1 261 ? 2.419 17.172 8.380 1.00 81.81 261 ARG A N 1
ATOM 2021 C CA . ARG A 1 261 ? 1.636 17.230 7.140 1.00 81.81 261 ARG A CA 1
ATOM 2022 C C . ARG A 1 261 ? 0.285 17.912 7.398 1.00 81.81 261 ARG A C 1
ATOM 2024 O O . ARG A 1 261 ? -0.480 17.477 8.256 1.00 81.81 261 ARG A O 1
ATOM 2031 N N . ASN A 1 262 ? -0.022 18.954 6.634 1.00 75.19 262 ASN A N 1
ATOM 2032 C CA . ASN A 1 262 ? -1.209 19.788 6.758 1.00 75.19 262 ASN A CA 1
ATOM 2033 C C . ASN A 1 262 ? -2.239 19.455 5.669 1.00 75.19 262 ASN A C 1
ATOM 2035 O O . ASN A 1 262 ? -2.276 20.039 4.588 1.00 75.19 262 ASN A O 1
ATOM 2039 N N . ARG A 1 263 ? -3.127 18.511 5.982 1.00 69.25 263 ARG A N 1
ATOM 2040 C CA . ARG A 1 263 ? -4.151 18.034 5.038 1.00 69.25 263 ARG A CA 1
ATOM 2041 C C . ARG A 1 263 ? -5.296 19.000 4.796 1.00 69.25 263 ARG A C 1
ATOM 2043 O O . ARG A 1 263 ? -5.983 18.879 3.786 1.00 69.25 263 ARG A O 1
ATOM 2050 N N . LEU A 1 264 ? -5.546 19.920 5.728 1.00 64.56 264 LEU A N 1
ATOM 2051 C CA . LEU A 1 264 ? -6.535 20.973 5.512 1.00 64.56 264 LEU A CA 1
ATOM 2052 C C . LEU A 1 264 ? -6.062 21.890 4.386 1.00 64.56 264 LEU A C 1
ATOM 2054 O O . LEU A 1 264 ? -6.826 22.127 3.454 1.00 64.56 264 LEU A O 1
ATOM 2058 N N . ALA A 1 265 ? -4.786 22.283 4.414 1.00 72.12 265 ALA A N 1
ATOM 2059 C CA . ALA A 1 265 ? -4.166 23.023 3.326 1.00 72.12 265 ALA A CA 1
ATOM 2060 C C . ALA A 1 265 ? -4.179 22.229 2.009 1.00 72.12 265 ALA A C 1
ATOM 2062 O O . ALA A 1 265 ? -4.533 22.791 0.977 1.00 72.12 265 ALA A O 1
ATOM 2063 N N . GLU A 1 266 ? -3.896 20.918 2.029 1.00 74.44 266 GLU A N 1
ATOM 2064 C CA . GLU A 1 266 ? -4.004 20.070 0.824 1.00 74.44 266 GLU A CA 1
ATOM 2065 C C . GLU A 1 266 ? -5.432 20.085 0.247 1.00 74.44 266 GLU A C 1
ATOM 2067 O O . GLU A 1 266 ? -5.622 20.249 -0.957 1.00 74.44 266 GLU A O 1
ATOM 2072 N N . ARG A 1 267 ? -6.465 19.974 1.097 1.00 68.44 267 ARG A N 1
ATOM 2073 C CA . ARG A 1 267 ? -7.872 20.063 0.664 1.00 68.44 267 ARG A CA 1
ATOM 2074 C C . ARG A 1 267 ? -8.233 21.446 0.122 1.00 68.44 267 ARG A C 1
ATOM 2076 O O . ARG A 1 267 ? -9.047 21.522 -0.795 1.00 68.44 267 ARG A O 1
ATOM 2083 N N . TRP A 1 268 ? -7.677 22.521 0.682 1.00 73.94 268 TRP A N 1
ATOM 2084 C CA . TRP A 1 268 ? -7.862 23.875 0.153 1.00 73.94 268 TRP A CA 1
ATOM 2085 C C . TRP A 1 268 ? -7.221 24.020 -1.222 1.00 73.94 268 TRP A C 1
ATOM 2087 O O . TRP A 1 268 ? -7.905 24.430 -2.154 1.00 73.94 268 TRP A O 1
ATOM 2097 N 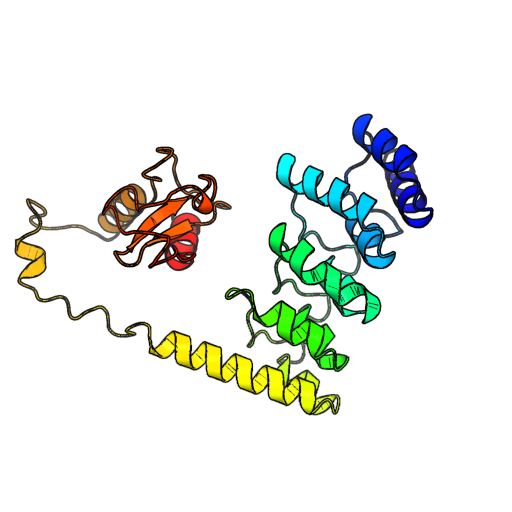N . ALA A 1 269 ? -5.973 23.578 -1.379 1.00 71.81 269 ALA A N 1
ATOM 2098 C CA . ALA A 1 269 ? -5.284 23.563 -2.664 1.00 71.81 269 ALA A CA 1
ATOM 2099 C C . ALA A 1 269 ? -6.061 22.764 -3.721 1.00 71.81 269 ALA A C 1
ATOM 2101 O O . ALA A 1 269 ? -6.226 23.218 -4.849 1.00 71.81 269 ALA A O 1
ATOM 2102 N N . HIS A 1 270 ? -6.628 21.615 -3.345 1.00 72.69 270 HIS A N 1
ATOM 2103 C CA . HIS A 1 270 ? -7.493 20.828 -4.223 1.00 72.69 270 HIS A CA 1
ATOM 2104 C C . HIS A 1 270 ? -8.772 21.532 -4.664 1.00 72.69 270 HIS A C 1
ATOM 2106 O O . HIS A 1 270 ? -9.256 21.218 -5.740 1.00 72.69 270 HIS A O 1
ATOM 2112 N N . LYS A 1 271 ? -9.341 22.427 -3.852 1.00 68.81 271 LYS A N 1
ATOM 2113 C CA . LYS A 1 271 ? -10.547 23.184 -4.219 1.00 68.81 271 LYS A CA 1
ATOM 2114 C C . LYS A 1 271 ? -10.235 24.445 -5.019 1.00 68.81 271 LYS A C 1
ATOM 2116 O O . LYS A 1 271 ? -11.063 24.867 -5.813 1.00 68.81 271 LYS A O 1
ATOM 2121 N N . LEU A 1 272 ? -9.085 25.063 -4.756 1.00 69.12 272 LEU A N 1
ATOM 2122 C CA . LEU A 1 272 ? -8.682 26.326 -5.373 1.00 69.12 272 LEU A CA 1
ATOM 2123 C C . LEU A 1 272 ? -8.034 26.127 -6.747 1.00 69.12 272 LEU A C 1
ATOM 2125 O O . LEU A 1 272 ? -8.230 26.956 -7.628 1.00 69.12 272 LEU A O 1
ATOM 2129 N N . PHE A 1 273 ? -7.285 25.036 -6.939 1.00 70.50 273 PHE A N 1
ATOM 2130 C CA . PHE A 1 273 ? -6.566 24.746 -8.187 1.00 70.50 273 PHE A CA 1
ATOM 2131 C C . PHE A 1 273 ? -7.253 23.691 -9.081 1.00 70.50 273 PHE A C 1
ATOM 2133 O O . PHE A 1 273 ? -6.634 23.223 -10.038 1.00 70.50 273 PHE A O 1
ATOM 2140 N N . SER A 1 274 ? -8.487 23.276 -8.762 1.00 62.50 274 SER A N 1
ATOM 2141 C CA . SER A 1 274 ? -9.291 22.338 -9.574 1.00 62.50 274 SER A CA 1
ATOM 2142 C C . SER A 1 274 ? -10.071 23.009 -10.690 1.00 62.50 274 SER A C 1
ATOM 2144 O O . SER A 1 274 ? -10.677 24.063 -10.395 1.00 62.50 274 SER A O 1
#

pLDDT: mean 79.29, std 18.05, range [32.03, 98.06]

InterPro domains:
  IPR001841 Zinc finger, RING-type [PS50089] (213-251)
  IPR002110 Ankyrin repeat [PF12796] (79-162)
  IPR002110 Ankyrin repeat [SM00248] (37-68)
  IPR002110 Ankyrin repeat [SM00248] (74-104)
  IPR002110 Ankyrin repeat [SM00248] (108-138)
  IPR002110 Ankyrin repeat [SM00248] (142-171)
  IPR013083 Zinc finger, RING/FYVE/PHD-type [G3DSA:3.30.40.10] (196-274)
  IPR036770 Ankyrin repeat-containing domain superfamily [G3DSA:1.25.40.20] (1-175)
  IPR036770 Ankyrin repeat-containing domain superfamily [SSF48403] (4-164)
  IPR049548 E3 ubiquitin-protein ligase Sina-like, RING finger [PF21362] (213-250)
  IPR052391 E3 Ligase Complex Components and Neurotoxins [PTHR24133] (5-162)

Radius of gyration: 22.35 Å; Cα contacts (8 Å, |Δi|>4): 382; chains: 1; bounding box: 40×63×52 Å

Nearest PDB structures (foldseek):
  5et1-assembly2_B  TM=8.205E-01  e=9.351E-07  Mus musculus
  5d68-assembly1_A  TM=8.775E-01  e=1.549E-06  Homo sapiens
  5d68-assembly2_B  TM=8.756E-01  e=2.098E-06  Homo sapiens
  5et0-assembly1_A  TM=8.395E-01  e=5.760E-06  Mus musculus
  5et0-assembly2_C  TM=8.393E-01  e=9.544E-06  Mus musculus

Foldseek 3Di:
DLQVLQVQLLVCLLVLVQVVNVVSVVVVSYAQQDQYPCHHVLLSNLLNVSVVNNVVNLVVCLVVVHDQCDAYPQQHGSLLSQLLDLVRLVCLVVCVVSPHQQCRATPQSDGSLLSNLLVLVLSSNVSSLPPLRDDQCRATNVRDGSLRNNVVSVNVSSNVSSVVSVVVNVVVVVVPPPDPPPPDPVVVVPPPDDDDDDDPVNVLVVLQVQQQAPPPRDGCAPPWWWWAWPVGRIHTPVPVLVPVQADPPPRHGCVVTPIGTDVVNVVSNVVSVD

Mean predicted aligned error: 15.21 Å

Sequence (274 aa):
MAEDGQEKLCQAIINNNYALVRFLIEVKECSPIGPSKLGTPVNVACAHGRIRILNYLLDLIAHNSLNINQVDLEHTSCLHLVCLSMEKLWLIPRLLEHGADPNVTDRQGRSPLMICAARGLTLGVKILTKPADTNLQLEDDQGQTALEIARKAGHPETAQVLDEQIKKAEFQEREIPTEPAKFNEQSIKDLPTLSASLSMMDIDSKIAEELECPVCLEDMHPPVLIFSCSNAHLFCGRCNILELKTCPKCREDFSQYPPNRNRLAERWAHKLFS